Protein AF-A0A9E5K9Q5-F1 (afdb_monomer)

Nearest PDB structures (foldseek):
  5mjz-assembly2_B  TM=2.118E-01  e=4.753E+00  Homo sapiens
  4d0p-assembly1_A  TM=1.714E-01  e=9.491E+00  Homo sapiens

Secondary structure (DSSP, 8-state):
-------SSSSSSTTSS-PPPP-PBPPPP-TT--TTPPPPTTS----S--PPPSS-TTS----EETTEE---TTS-HHHHHHHHHHHHHHHHHHHTTT--EEEETTTEEEE----S-BGGGTGGGS-GGGSSTTSSS-THHHHHT--TTSSPP-----B-TTT--BSS-TTBTTHHHHHHHHHHHHHHHHHHHHHHH-------SHHHHHHHHHHHHHHHHHHHH-HHHHTSTHHHHHHHHHHHHHHHHHHHHHHGGGSSS-HHHHHHHHHHHHH--SHHHHHHHHHHHHHH-HHHIIIII-----

Sequence (306 aa):
MKLLFGFFMAAAFSACAGNKGPVFFPLSPTTQAKWNEPIPANKETPTLREVYDHRAPWEDGVVYIGGKKVSKMTTPAGTIAHELIHGINSYLRSQRKNKPSFYVPARGALFLENTNAKRVQIAQFIPIELRGMEGNGGGRFHDYIQTQSGKEPDAGTYFDPSNGKQLWGETDIFYIWDEWNAYIYGGRTDLEAEQLHGKEGWDSMTGPVEFLIYSTGGLMALKKCDHGFYHSPAYQDVKAAFAYLAEETMDLLAEGQSSSLKPERANAYLERFRLSQSNQAKALRSFIREEFGEDWASGVVGIGSN

Mean predicted aligned error: 9.8 Å

Solvent-accessible surface area (backbone atoms only — not comparable to full-atom values): 17770 Å² total; per-residue (Å²): 146,85,89,89,83,87,84,84,79,82,80,72,72,71,71,82,70,81,60,71,70,55,72,59,45,75,61,77,74,53,90,74,77,69,94,79,70,78,78,68,95,81,68,84,50,67,63,97,80,76,72,82,73,92,75,72,94,78,72,82,81,66,51,52,56,72,66,37,79,75,56,68,94,87,57,61,66,16,57,56,42,21,55,48,43,51,52,51,16,41,53,48,12,66,77,52,83,66,26,53,36,43,70,39,88,102,55,24,35,38,75,48,77,80,69,82,27,40,30,65,54,21,57,84,49,53,37,61,66,68,25,23,91,83,32,74,66,44,60,63,38,30,50,68,38,35,24,90,87,71,42,69,38,84,54,66,64,54,46,42,74,85,75,68,44,60,66,57,66,90,51,46,39,64,54,50,49,50,52,26,52,15,30,39,50,8,24,50,42,41,52,54,45,31,76,76,76,45,81,79,65,48,77,42,37,34,55,21,53,54,29,48,57,50,44,50,17,34,54,51,26,29,58,73,66,20,54,71,54,51,75,34,78,61,36,54,53,52,50,22,46,49,51,51,54,48,46,53,36,45,49,51,46,62,74,32,62,86,49,52,33,43,30,68,58,25,49,54,47,52,47,48,56,61,66,43,82,48,69,46,38,46,49,51,55,50,49,45,29,72,75,63,33,60,68,48,28,29,71,64,74,57,44,71,97,122

Structure (mmCIF, N/CA/C/O backbone):
data_AF-A0A9E5K9Q5-F1
#
_entry.id   AF-A0A9E5K9Q5-F1
#
loop_
_atom_site.group_PDB
_atom_site.id
_atom_site.type_symbol
_atom_site.label_atom_id
_atom_site.label_alt_id
_atom_site.label_comp_id
_atom_site.label_asym_id
_atom_site.label_entity_id
_atom_site.label_seq_id
_atom_site.pdbx_PDB_ins_code
_atom_site.Cartn_x
_atom_site.Cartn_y
_atom_site.Cartn_z
_atom_site.occupancy
_atom_site.B_iso_or_equiv
_atom_site.auth_seq_id
_atom_site.auth_comp_id
_atom_site.auth_asym_id
_atom_site.auth_atom_id
_atom_site.pdbx_PDB_model_num
ATOM 1 N N . MET A 1 1 ? 19.137 -24.105 -23.942 1.00 35.44 1 MET A N 1
ATOM 2 C CA . MET A 1 1 ? 18.478 -25.031 -22.994 1.00 35.44 1 MET A CA 1
ATOM 3 C C . MET A 1 1 ? 18.800 -24.602 -21.557 1.00 35.44 1 MET A C 1
ATOM 5 O O . MET A 1 1 ? 19.590 -25.234 -20.874 1.00 35.44 1 MET A O 1
ATOM 9 N N . LYS A 1 2 ? 18.276 -23.446 -21.140 1.00 40.12 2 LYS A N 1
ATOM 10 C CA . LYS A 1 2 ? 18.408 -22.862 -19.795 1.00 40.12 2 LYS A CA 1
ATOM 11 C C . LYS A 1 2 ? 17.192 -21.958 -19.617 1.00 40.12 2 LYS A C 1
ATOM 13 O O . LYS A 1 2 ? 17.193 -20.908 -20.239 1.00 40.12 2 LYS A O 1
ATOM 18 N N . LEU A 1 3 ? 16.168 -22.422 -18.901 1.00 40.91 3 LEU A N 1
ATOM 19 C CA . LEU A 1 3 ? 15.058 -21.652 -18.305 1.00 40.91 3 LEU A CA 1
ATOM 20 C C . LEU A 1 3 ? 13.961 -22.654 -17.928 1.00 40.91 3 LEU A C 1
ATOM 22 O O . LEU A 1 3 ? 13.092 -22.953 -18.733 1.00 40.91 3 LEU A O 1
ATOM 26 N N . LEU A 1 4 ? 14.087 -23.256 -16.745 1.00 36.66 4 LEU A N 1
ATOM 27 C CA . LEU A 1 4 ? 13.045 -24.057 -16.084 1.00 36.66 4 LEU A CA 1
ATOM 28 C C . LEU A 1 4 ? 13.472 -24.313 -14.628 1.00 36.66 4 LEU A C 1
ATOM 30 O O . LEU A 1 4 ? 13.527 -25.440 -14.163 1.00 36.66 4 LEU A O 1
ATOM 34 N N . PHE A 1 5 ? 13.877 -23.261 -13.917 1.00 38.12 5 PHE A N 1
ATOM 35 C CA . PHE A 1 5 ? 14.128 -23.323 -12.476 1.00 38.12 5 PHE A CA 1
ATOM 36 C C . PHE A 1 5 ? 13.810 -21.954 -11.883 1.00 38.12 5 PHE A C 1
ATOM 38 O O . PHE A 1 5 ? 14.616 -21.036 -11.978 1.00 38.12 5 PHE A O 1
ATOM 45 N N . GLY A 1 6 ? 12.608 -21.814 -11.329 1.00 34.66 6 GLY A N 1
ATOM 46 C CA . GLY A 1 6 ? 12.199 -20.594 -10.639 1.00 34.66 6 GLY A CA 1
ATOM 47 C C . GLY A 1 6 ? 10.690 -20.401 -10.601 1.00 34.66 6 GLY A C 1
ATOM 48 O O . GLY A 1 6 ? 10.217 -19.400 -11.107 1.00 34.66 6 GLY A O 1
ATOM 49 N N . PHE A 1 7 ? 9.927 -21.360 -10.065 1.00 38.25 7 PHE A N 1
ATOM 50 C CA . PHE A 1 7 ? 8.496 -21.130 -9.791 1.00 38.25 7 PHE A CA 1
ATOM 51 C C . PHE A 1 7 ? 7.945 -21.870 -8.558 1.00 38.25 7 PHE A C 1
ATOM 53 O O . PHE A 1 7 ? 6.738 -21.979 -8.393 1.00 38.25 7 PHE A O 1
ATOM 60 N N . PHE A 1 8 ? 8.803 -22.378 -7.664 1.00 37.69 8 PHE A N 1
ATOM 61 C CA . PHE A 1 8 ? 8.356 -23.240 -6.556 1.00 37.69 8 PHE A CA 1
ATOM 62 C C . PHE A 1 8 ? 8.410 -22.627 -5.147 1.00 37.69 8 PHE A C 1
ATOM 64 O O . PHE A 1 8 ? 8.160 -23.353 -4.191 1.00 37.69 8 PHE A O 1
ATOM 71 N N . MET A 1 9 ? 8.682 -21.325 -4.974 1.00 40.56 9 MET A N 1
ATOM 72 C CA . MET A 1 9 ? 8.869 -20.754 -3.623 1.00 40.56 9 MET A CA 1
ATOM 73 C C . MET A 1 9 ? 7.738 -19.886 -3.046 1.00 40.56 9 MET A C 1
ATOM 75 O O . MET A 1 9 ? 7.831 -19.532 -1.877 1.00 40.56 9 MET A O 1
ATOM 79 N N . ALA A 1 10 ? 6.647 -19.604 -3.765 1.00 45.16 10 ALA A N 1
ATOM 80 C CA . ALA A 1 10 ? 5.592 -18.718 -3.239 1.00 45.16 10 ALA A CA 1
ATOM 81 C C . ALA A 1 10 ? 4.434 -19.435 -2.506 1.00 45.16 10 ALA A C 1
ATOM 83 O O . ALA A 1 10 ? 3.669 -18.807 -1.785 1.00 45.16 10 ALA A O 1
ATOM 84 N N . ALA A 1 11 ? 4.283 -20.759 -2.633 1.00 46.53 11 ALA A N 1
ATOM 85 C CA . ALA A 1 11 ? 3.086 -21.449 -2.124 1.00 46.53 11 ALA A CA 1
ATOM 86 C C . ALA A 1 11 ? 3.177 -21.953 -0.666 1.00 46.53 11 ALA A C 1
ATOM 88 O O . ALA A 1 11 ? 2.203 -22.503 -0.156 1.00 46.53 11 ALA A O 1
ATOM 89 N N . ALA A 1 12 ? 4.321 -21.810 0.015 1.00 45.56 12 ALA A N 1
ATOM 90 C CA . ALA A 1 12 ? 4.570 -22.527 1.274 1.00 45.56 12 ALA A CA 1
ATOM 91 C C . ALA A 1 12 ? 4.296 -21.732 2.567 1.00 45.56 12 ALA A C 1
ATOM 93 O O . ALA A 1 12 ? 4.163 -22.352 3.619 1.00 45.56 12 ALA A O 1
ATOM 94 N N . PHE A 1 13 ? 4.172 -20.401 2.529 1.00 51.16 13 PHE A N 1
ATOM 95 C CA . PHE A 1 13 ? 4.039 -19.604 3.763 1.00 51.16 13 PHE A CA 1
ATOM 96 C C . PHE A 1 13 ? 2.596 -19.332 4.208 1.00 51.16 13 PHE A C 1
ATOM 98 O O . PHE A 1 13 ? 2.363 -19.021 5.374 1.00 51.16 13 PHE A O 1
ATOM 105 N N . SER A 1 14 ? 1.604 -19.533 3.336 1.00 47.78 14 SER A N 1
ATOM 106 C CA . SER A 1 14 ? 0.198 -19.241 3.665 1.00 47.78 14 SER A CA 1
ATOM 107 C C . SER A 1 14 ? -0.432 -20.252 4.650 1.00 47.78 14 SER A C 1
ATOM 109 O O . SER A 1 14 ? -1.462 -19.981 5.261 1.00 47.78 14 SER A O 1
ATOM 111 N N . ALA A 1 15 ? 0.191 -21.418 4.864 1.00 47.16 15 ALA A N 1
ATOM 112 C CA . ALA A 1 15 ? -0.383 -22.491 5.685 1.00 47.16 15 ALA A CA 1
ATOM 113 C C . ALA A 1 15 ? -0.159 -22.343 7.205 1.00 47.16 15 ALA A C 1
ATOM 115 O O . ALA A 1 15 ? -0.842 -23.013 7.979 1.00 47.16 15 ALA A O 1
ATOM 116 N N . CYS A 1 16 ? 0.764 -21.488 7.662 1.00 44.19 16 CYS A N 1
ATOM 117 C CA . CYS A 1 16 ? 1.212 -21.518 9.062 1.00 44.19 16 CYS A CA 1
ATOM 118 C C . CYS A 1 16 ? 0.337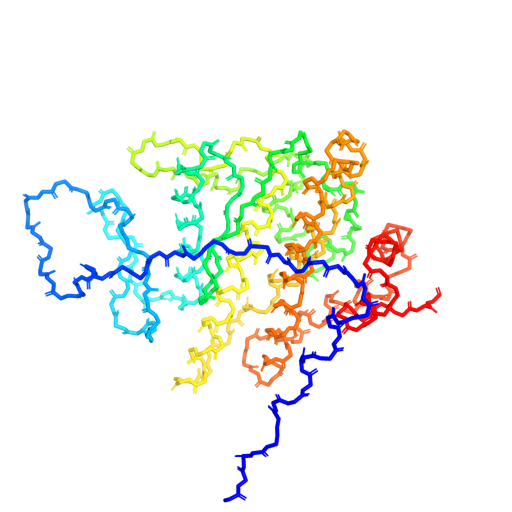 -20.733 10.056 1.00 44.19 16 CYS A C 1
ATOM 120 O O . CYS A 1 16 ? 0.496 -20.919 11.258 1.00 44.19 16 CYS A O 1
ATOM 122 N N . ALA A 1 17 ? -0.614 -19.906 9.607 1.00 53.34 17 ALA A N 1
ATOM 123 C CA . ALA A 1 17 ? -1.387 -19.050 10.520 1.00 53.34 17 ALA A CA 1
ATOM 124 C C . ALA A 1 17 ? -2.859 -19.455 10.711 1.00 53.34 17 ALA A C 1
ATOM 126 O O . ALA A 1 17 ? -3.557 -18.831 11.505 1.00 53.34 17 ALA A O 1
ATOM 127 N N . GLY A 1 18 ? -3.384 -20.440 9.969 1.00 59.78 18 GLY A N 1
ATOM 128 C CA . GLY A 1 18 ? -4.827 -20.742 9.979 1.00 59.78 18 GLY A CA 1
ATOM 129 C C . GLY A 1 18 ? -5.721 -19.565 9.543 1.00 59.78 18 GLY A C 1
ATOM 130 O O . GLY A 1 18 ? -6.947 -19.653 9.627 1.00 59.78 18 GLY A O 1
ATOM 131 N N . ASN A 1 19 ? -5.121 -18.471 9.067 1.00 68.25 19 ASN A N 1
ATOM 132 C CA . ASN A 1 19 ? -5.827 -17.296 8.598 1.00 68.25 19 ASN A CA 1
ATOM 133 C C . ASN A 1 19 ? -6.433 -17.608 7.235 1.00 68.25 19 ASN A C 1
ATOM 135 O O . ASN A 1 19 ? -5.745 -18.016 6.301 1.00 68.25 19 ASN A O 1
ATOM 139 N N . LYS A 1 20 ? -7.748 -17.421 7.124 1.00 82.50 20 LYS A N 1
ATOM 140 C CA . LYS A 1 20 ? -8.422 -17.472 5.831 1.00 82.50 20 LYS A CA 1
ATOM 141 C C . LYS A 1 20 ? -7.876 -16.325 4.979 1.00 82.50 20 LYS A C 1
ATOM 143 O O . LYS A 1 20 ? -7.894 -15.180 5.423 1.00 82.50 20 LYS A O 1
ATOM 148 N N . GLY A 1 21 ? -7.388 -16.640 3.780 1.00 89.12 21 GLY A N 1
ATOM 149 C CA . GLY A 1 21 ? -7.044 -15.620 2.788 1.00 89.12 21 GLY A CA 1
ATOM 150 C C . GLY A 1 21 ? -8.259 -14.755 2.424 1.00 89.12 21 GLY A C 1
ATOM 151 O O . GLY A 1 21 ? -9.395 -15.121 2.754 1.00 89.12 21 GLY A O 1
ATOM 152 N N . PRO A 1 22 ? -8.047 -13.612 1.748 1.00 92.44 22 PRO A N 1
ATOM 153 C CA . PRO A 1 22 ? -9.140 -12.717 1.400 1.00 92.44 22 PRO A CA 1
ATOM 154 C C . PRO A 1 22 ? -10.144 -13.410 0.477 1.00 92.44 22 PRO A C 1
ATOM 156 O O . PRO A 1 22 ? -9.787 -14.213 -0.390 1.00 92.44 22 PRO A O 1
ATOM 159 N N . VAL A 1 23 ? -11.422 -13.081 0.657 1.00 93.81 23 VAL A N 1
ATOM 160 C CA . VAL A 1 23 ? -12.493 -13.581 -0.205 1.00 93.81 23 VAL A CA 1
ATOM 161 C C . VAL A 1 23 ? -12.623 -12.665 -1.413 1.00 93.81 23 VAL A C 1
ATOM 163 O O . VAL A 1 23 ? -13.020 -11.506 -1.291 1.00 93.81 23 VAL A O 1
ATOM 166 N N . PHE A 1 24 ? -12.326 -13.210 -2.589 1.00 92.19 24 PHE A N 1
ATOM 167 C CA . PHE A 1 24 ? -12.547 -12.526 -3.855 1.00 92.19 24 PHE A CA 1
ATOM 168 C C . PHE A 1 24 ? -13.899 -12.900 -4.446 1.00 92.19 24 PHE A C 1
ATOM 170 O O . PHE A 1 24 ? -14.279 -14.070 -4.520 1.00 92.19 24 PHE A O 1
ATOM 177 N N . PHE A 1 25 ? -14.615 -11.884 -4.905 1.00 89.88 25 PHE A N 1
ATOM 178 C CA . PHE A 1 25 ? -15.857 -12.036 -5.635 1.00 89.88 25 PHE A CA 1
ATOM 179 C C . PHE A 1 25 ? -15.526 -12.041 -7.124 1.00 89.88 25 PHE A C 1
ATOM 181 O O . PHE A 1 25 ? -15.015 -11.032 -7.623 1.00 89.88 25 PHE A O 1
ATOM 188 N N . PRO A 1 26 ? -15.802 -13.141 -7.845 1.00 85.44 26 PRO A N 1
ATOM 189 C CA . PRO A 1 26 ? -15.503 -13.204 -9.263 1.00 85.44 26 PRO A CA 1
ATOM 190 C C . PRO A 1 26 ? -16.275 -12.101 -9.982 1.00 85.44 26 PRO A C 1
ATOM 192 O O . PRO A 1 26 ? -17.489 -11.953 -9.815 1.00 85.44 26 PRO A O 1
ATOM 195 N N . LEU A 1 27 ? -15.559 -11.316 -10.779 1.00 76.44 27 LEU A N 1
ATOM 196 C CA . LEU A 1 27 ? -16.184 -10.405 -11.722 1.00 76.44 27 LEU A CA 1
ATOM 197 C C . LEU A 1 27 ? -16.516 -11.212 -12.970 1.00 76.44 27 LEU A C 1
ATOM 199 O O . LEU A 1 27 ? -15.710 -12.025 -13.419 1.00 76.44 27 LEU A O 1
ATOM 203 N N . SER A 1 28 ? -17.730 -11.045 -13.495 1.00 65.88 28 SER A N 1
ATOM 204 C CA . SER A 1 28 ? -18.092 -11.711 -14.745 1.00 65.88 28 SER A CA 1
ATOM 205 C C . SER A 1 28 ? -17.113 -11.257 -15.829 1.00 65.88 28 SER A C 1
ATOM 207 O O . SER A 1 28 ? -16.935 -10.042 -15.965 1.00 65.88 28 SER A O 1
ATOM 209 N N . PRO A 1 29 ? -16.501 -12.183 -16.594 1.00 53.28 29 PRO A N 1
ATOM 210 C CA . PRO A 1 29 ? -15.789 -11.811 -17.805 1.00 53.28 29 PRO A CA 1
ATOM 211 C C . PRO A 1 29 ? -16.739 -10.947 -18.623 1.00 53.28 29 PRO A C 1
ATOM 213 O O . PRO A 1 29 ? -17.906 -11.308 -18.810 1.00 53.28 29 PRO A O 1
ATOM 216 N N . THR A 1 30 ? -16.295 -9.772 -19.042 1.00 46.19 30 THR A N 1
ATOM 217 C CA . THR A 1 30 ? -17.101 -8.876 -19.866 1.00 46.19 30 THR A CA 1
ATOM 218 C C . THR A 1 30 ? -17.223 -9.496 -21.260 1.00 46.19 30 THR A C 1
ATOM 220 O O . THR A 1 30 ? -16.555 -9.110 -22.207 1.00 46.19 30 THR A O 1
ATOM 223 N N . THR A 1 31 ? -18.114 -10.478 -21.427 1.00 32.25 31 THR A N 1
ATOM 224 C CA . THR A 1 31 ? -18.346 -11.198 -22.696 1.00 32.25 31 THR A CA 1
ATOM 225 C C . THR A 1 31 ? -18.903 -10.310 -23.820 1.00 32.25 31 THR A C 1
ATOM 227 O O . THR A 1 31 ? -19.250 -10.814 -24.884 1.00 32.25 31 THR A O 1
ATOM 230 N N . GLN A 1 32 ? -19.045 -9.002 -23.589 1.00 33.16 32 GLN A N 1
ATOM 231 C CA . GLN A 1 32 ? -19.555 -8.019 -24.545 1.00 33.16 32 GLN A CA 1
ATOM 232 C C . GLN A 1 32 ? -18.567 -6.887 -24.859 1.00 33.16 32 GLN A C 1
ATOM 234 O O . GLN A 1 32 ? -18.941 -5.986 -25.606 1.00 33.16 32 GLN A O 1
ATOM 239 N N . ALA A 1 33 ? -17.328 -6.946 -24.359 1.00 37.09 33 ALA A N 1
ATOM 240 C CA . ALA A 1 33 ? -16.314 -5.952 -24.688 1.00 37.09 33 ALA A CA 1
ATOM 241 C C . ALA A 1 33 ? -15.931 -6.040 -26.172 1.00 37.09 33 ALA A C 1
ATOM 243 O O . ALA A 1 33 ? -15.238 -6.963 -26.609 1.00 37.09 33 ALA A O 1
ATOM 244 N N . LYS A 1 34 ? -16.434 -5.102 -26.979 1.00 30.55 34 LYS A N 1
ATOM 245 C CA . LYS A 1 34 ? -16.136 -5.014 -28.412 1.00 30.55 34 LYS A CA 1
ATOM 246 C C . LYS A 1 34 ? -15.039 -3.982 -28.639 1.00 30.55 34 LYS A C 1
ATOM 248 O O . LYS A 1 34 ? -15.304 -2.795 -28.777 1.00 30.55 34 LYS A O 1
ATOM 253 N N . TRP A 1 35 ? -13.815 -4.475 -28.759 1.00 32.19 35 TRP A N 1
ATOM 254 C CA . TRP A 1 35 ? -12.594 -3.675 -28.877 1.00 32.19 35 TRP A CA 1
ATOM 255 C C . TRP A 1 35 ? -12.425 -2.872 -30.182 1.00 32.19 35 TRP A C 1
ATOM 257 O O . TRP A 1 35 ? -11.498 -2.082 -30.277 1.00 32.19 35 TRP A O 1
ATOM 267 N N . ASN A 1 36 ? -13.307 -3.027 -31.180 1.00 30.58 36 ASN A N 1
ATOM 268 C CA . ASN A 1 36 ? -13.112 -2.468 -32.530 1.00 30.58 36 ASN A CA 1
ATOM 269 C C . ASN A 1 36 ? -14.357 -1.807 -33.149 1.00 30.58 36 ASN A C 1
ATOM 271 O O . ASN A 1 36 ? -14.419 -1.639 -34.369 1.00 30.58 36 ASN A O 1
ATOM 275 N N . GLU A 1 37 ? -15.375 -1.441 -32.365 1.00 31.62 37 GLU A N 1
ATOM 276 C CA . GLU A 1 37 ? -16.477 -0.651 -32.928 1.00 31.62 37 GLU A CA 1
ATOM 277 C C . GLU A 1 37 ? -16.082 0.836 -33.008 1.00 31.62 37 GLU A C 1
ATOM 279 O O . GLU A 1 37 ? -15.657 1.413 -32.004 1.00 31.62 37 GLU A O 1
ATOM 284 N N . PRO A 1 38 ? -16.217 1.488 -34.182 1.00 33.91 38 PRO A N 1
ATOM 285 C CA . PRO A 1 38 ? -16.042 2.928 -34.285 1.00 33.91 38 PRO A CA 1
ATOM 286 C C . PRO A 1 38 ? -16.990 3.619 -33.305 1.00 33.91 38 PRO A C 1
ATOM 288 O O . PRO A 1 38 ? -18.195 3.358 -33.321 1.00 33.91 38 PRO A O 1
ATOM 291 N N . ILE A 1 39 ? -16.453 4.510 -32.471 1.00 40.72 39 ILE A N 1
ATOM 292 C CA . ILE A 1 39 ? -17.247 5.285 -31.514 1.00 40.72 39 ILE A CA 1
ATOM 293 C C . ILE A 1 39 ? -18.338 6.037 -32.301 1.00 40.72 39 ILE A C 1
ATOM 295 O O . ILE A 1 39 ? -17.996 6.845 -33.172 1.00 40.72 39 ILE A O 1
ATOM 299 N N . PRO A 1 40 ? -19.638 5.789 -32.042 1.00 37.41 40 PRO A N 1
ATOM 300 C CA . PRO A 1 40 ? -20.711 6.460 -32.762 1.00 37.41 40 PRO A CA 1
ATOM 301 C C . PRO A 1 40 ? -20.585 7.975 -32.593 1.00 37.41 40 PRO A C 1
ATOM 303 O O . PRO A 1 40 ? -20.515 8.473 -31.471 1.00 37.41 40 PRO A O 1
ATOM 306 N N . ALA A 1 41 ? -20.584 8.721 -33.700 1.00 39.50 41 ALA A N 1
ATOM 307 C CA . ALA A 1 41 ? -20.360 10.173 -33.714 1.00 39.50 41 ALA A CA 1
ATOM 308 C C . ALA A 1 41 ? -21.423 10.990 -32.945 1.00 39.50 41 ALA A C 1
ATOM 310 O O . ALA A 1 41 ? -21.310 12.205 -32.804 1.00 39.50 41 ALA A O 1
ATOM 311 N N . ASN A 1 42 ? -22.487 10.337 -32.489 1.00 44.03 42 ASN A N 1
ATOM 312 C CA . ASN A 1 42 ? -23.703 10.951 -31.995 1.00 44.03 42 ASN A CA 1
ATOM 313 C C . ASN A 1 42 ? -24.366 10.087 -30.913 1.00 44.03 42 ASN A C 1
ATOM 315 O O . ASN A 1 42 ? -25.470 9.587 -31.118 1.00 44.03 42 ASN A O 1
ATOM 319 N N . LYS A 1 43 ? -23.720 9.913 -29.755 1.00 35.25 43 LYS A N 1
ATOM 320 C CA . LYS A 1 43 ? -24.417 9.621 -28.493 1.00 35.25 43 LYS A CA 1
ATOM 321 C C . LYS A 1 43 ? -23.526 9.862 -27.279 1.00 35.25 43 LYS A C 1
ATOM 323 O O . LYS A 1 43 ? -22.308 9.746 -27.338 1.00 35.25 43 LYS A O 1
ATOM 328 N N . GLU A 1 44 ? -24.202 10.253 -26.212 1.00 38.72 44 GLU A N 1
ATOM 329 C CA . GLU A 1 44 ? -23.697 10.614 -24.896 1.00 38.72 44 GLU A CA 1
ATOM 330 C C . GLU A 1 44 ? -22.672 9.609 -24.345 1.00 38.72 44 GLU A C 1
ATOM 332 O O . GLU A 1 44 ? -22.867 8.399 -24.402 1.00 38.72 44 GLU A O 1
ATOM 337 N N . THR A 1 45 ? -21.587 10.183 -23.822 1.00 30.69 45 THR A N 1
ATOM 338 C CA . THR A 1 45 ? -20.63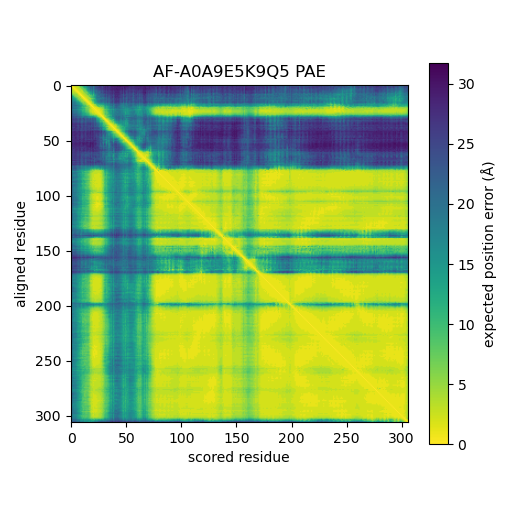2 9.691 -22.819 1.00 30.69 45 THR A CA 1
ATOM 339 C C . THR A 1 45 ? -20.475 8.168 -22.662 1.00 30.69 45 THR A C 1
ATOM 341 O O . THR A 1 45 ? -21.358 7.521 -22.093 1.00 30.69 45 THR A O 1
ATOM 344 N N . PRO A 1 46 ? -19.298 7.584 -22.971 1.00 31.72 46 PRO A N 1
ATOM 345 C CA . PRO A 1 46 ? -18.945 6.288 -22.413 1.00 31.72 46 PRO A CA 1
ATOM 346 C C . PRO A 1 46 ? -18.745 6.472 -20.903 1.00 31.72 46 PRO A C 1
ATOM 348 O O . PRO A 1 46 ? -17.778 7.077 -20.446 1.00 31.72 46 PRO A O 1
ATOM 351 N N . THR A 1 47 ? -19.711 5.999 -20.123 1.00 32.16 47 THR A N 1
ATOM 352 C CA . THR A 1 47 ? -19.513 5.631 -18.718 1.00 32.16 47 THR A CA 1
ATOM 353 C C . THR A 1 47 ? -18.462 4.522 -18.689 1.00 32.16 47 THR A C 1
ATOM 355 O O . THR A 1 47 ? -18.484 3.683 -19.585 1.00 32.16 47 THR A O 1
ATOM 358 N N . LEU A 1 48 ? -17.560 4.516 -17.704 1.00 33.47 48 LEU A N 1
ATOM 359 C CA . LEU A 1 48 ? -16.547 3.476 -17.484 1.00 33.47 48 LEU A CA 1
ATOM 360 C C . LEU A 1 48 ? -17.212 2.082 -17.530 1.00 33.47 48 LEU A C 1
ATOM 362 O O . LEU A 1 48 ? -17.828 1.662 -16.553 1.00 33.47 48 LEU A O 1
ATOM 366 N N . ARG A 1 49 ? -17.226 1.431 -18.701 1.00 29.02 49 ARG A N 1
ATOM 367 C CA . ARG A 1 49 ? -18.156 0.319 -18.972 1.00 29.02 49 ARG A CA 1
ATOM 368 C C . ARG A 1 49 ? -17.522 -1.057 -18.933 1.00 29.02 49 ARG A C 1
ATOM 370 O O . ARG A 1 49 ? -18.272 -2.025 -18.895 1.00 29.02 49 ARG A O 1
ATOM 377 N N . GLU A 1 50 ? -16.199 -1.186 -18.935 1.00 34.31 50 GLU A N 1
ATOM 378 C CA . GLU A 1 50 ? -15.581 -2.493 -19.164 1.00 34.31 50 GLU A CA 1
ATOM 379 C C . GLU A 1 50 ? -14.351 -2.700 -18.275 1.00 34.31 50 GLU A C 1
ATOM 381 O O . GLU A 1 50 ? -13.390 -1.936 -18.306 1.00 34.31 50 GLU A O 1
ATOM 386 N N . VAL A 1 51 ? -14.420 -3.745 -17.446 1.00 34.97 51 VAL A N 1
ATOM 387 C CA . VAL A 1 51 ? -13.260 -4.381 -16.815 1.00 34.97 51 VAL A CA 1
ATOM 388 C C . VAL A 1 51 ? -12.730 -5.380 -17.835 1.00 34.97 51 VAL A C 1
ATOM 390 O O . VAL A 1 51 ? -13.483 -6.248 -18.284 1.00 34.97 51 VAL A O 1
ATOM 393 N N . TYR A 1 52 ? -11.478 -5.211 -18.246 1.00 35.59 52 TYR A N 1
ATOM 394 C CA . TYR A 1 52 ? -10.872 -5.960 -19.343 1.00 35.59 52 TYR A CA 1
ATOM 395 C C . TYR A 1 52 ? -10.407 -7.352 -18.901 1.00 35.59 52 TYR A C 1
ATOM 397 O O . TYR A 1 52 ? -9.752 -7.498 -17.869 1.00 35.59 52 TYR A O 1
ATOM 405 N N . ASP A 1 53 ? -10.745 -8.361 -19.707 1.00 30.39 53 ASP A N 1
ATOM 406 C CA . ASP A 1 53 ? -10.157 -9.697 -19.634 1.00 30.39 53 ASP A CA 1
ATOM 407 C C . ASP A 1 53 ? -8.758 -9.666 -20.271 1.00 30.39 53 ASP A C 1
ATOM 409 O O . ASP A 1 53 ? -8.521 -8.965 -21.258 1.00 30.39 53 ASP A O 1
ATOM 413 N N . HIS A 1 54 ? -7.816 -10.377 -19.663 1.00 36.16 54 HIS A N 1
ATOM 414 C CA . HIS A 1 54 ? -6.382 -10.266 -19.915 1.00 36.16 54 HIS A CA 1
ATOM 415 C C . HIS A 1 54 ? -5.998 -10.422 -21.396 1.00 36.16 54 HIS A C 1
ATOM 417 O O . HIS A 1 54 ? -6.193 -11.496 -21.971 1.00 36.16 54 HIS A O 1
ATOM 423 N N . ARG A 1 55 ? -5.347 -9.388 -21.960 1.00 32.38 55 ARG A N 1
ATOM 424 C CA . ARG A 1 55 ? -4.238 -9.460 -22.938 1.00 32.38 55 ARG A CA 1
ATOM 425 C C . ARG A 1 55 ? -3.695 -8.056 -23.266 1.00 32.38 55 ARG A C 1
ATOM 427 O O . ARG A 1 55 ? -4.460 -7.200 -23.677 1.00 32.38 55 ARG A O 1
ATOM 434 N N . ALA A 1 56 ? -2.379 -7.892 -23.098 1.00 33.81 56 ALA A N 1
ATOM 435 C CA . ALA A 1 56 ? -1.474 -6.866 -23.641 1.00 33.81 56 ALA A CA 1
ATOM 436 C C . ALA A 1 56 ? -1.942 -5.380 -23.627 1.00 33.81 56 ALA A C 1
ATOM 438 O O . ALA A 1 56 ? -2.764 -4.988 -24.451 1.00 33.81 56 ALA A O 1
ATOM 439 N N . PRO A 1 57 ? -1.325 -4.493 -22.817 1.00 38.88 57 PRO A N 1
ATOM 440 C CA . PRO A 1 57 ? -1.701 -3.072 -22.692 1.00 38.88 57 PRO A CA 1
ATOM 441 C C . PRO A 1 57 ? -1.337 -2.169 -23.895 1.00 38.88 57 PRO A C 1
ATOM 443 O O . PRO A 1 57 ? -1.319 -0.948 -23.761 1.00 38.88 57 PRO A O 1
ATOM 446 N N . TRP A 1 58 ? -1.049 -2.732 -25.072 1.00 37.06 58 TRP A N 1
ATOM 447 C CA . TRP A 1 58 ? -0.475 -1.995 -26.211 1.00 37.06 58 TRP A CA 1
ATOM 448 C C . TRP A 1 58 ? -1.424 -1.784 -27.389 1.00 37.06 58 TRP A C 1
ATOM 450 O O . TRP A 1 58 ? -1.071 -1.076 -28.329 1.00 37.06 58 TRP A O 1
ATOM 460 N N . GLU A 1 59 ? -2.633 -2.336 -27.339 1.00 30.67 59 GLU A N 1
ATOM 461 C CA . GLU A 1 59 ? -3.677 -1.999 -28.305 1.00 30.67 59 GLU A CA 1
ATOM 462 C C . GLU A 1 59 ? -4.627 -0.991 -27.644 1.00 30.67 59 GLU A C 1
ATOM 464 O O . GLU A 1 59 ? -5.421 -1.332 -26.783 1.00 30.67 59 GLU A O 1
ATOM 469 N N . ASP A 1 60 ? -4.456 0.292 -27.974 1.00 35.47 60 ASP A N 1
ATOM 470 C CA . ASP A 1 60 ? -5.438 1.382 -27.856 1.00 35.47 60 ASP A CA 1
ATOM 471 C C . ASP A 1 60 ? -6.327 1.462 -26.595 1.00 35.47 60 ASP A C 1
ATOM 473 O O . ASP A 1 60 ? -7.533 1.708 -26.666 1.00 35.47 60 ASP A O 1
ATOM 477 N N . GLY A 1 61 ? -5.720 1.409 -25.407 1.00 40.22 61 GLY A N 1
ATOM 478 C CA . GLY A 1 61 ? -6.375 1.844 -24.171 1.00 40.22 61 GLY A CA 1
ATOM 479 C C . GLY A 1 61 ? -6.610 3.361 -24.156 1.00 40.22 61 GLY A C 1
ATOM 480 O O . GLY A 1 61 ? -5.801 4.121 -23.625 1.00 40.22 61 GLY A O 1
ATOM 481 N N . VAL A 1 62 ? -7.707 3.841 -24.745 1.00 40.97 62 VAL A N 1
ATOM 482 C CA . VAL A 1 62 ? -8.081 5.262 -24.685 1.00 40.97 62 VAL A CA 1
ATOM 483 C C . VAL A 1 62 ? -9.031 5.500 -23.516 1.00 40.97 62 VAL A C 1
ATOM 485 O O . VAL A 1 62 ? -10.195 5.108 -23.548 1.00 40.97 62 VAL A O 1
ATOM 488 N N . VAL A 1 63 ? -8.555 6.207 -22.490 1.00 41.50 63 VAL A N 1
ATOM 489 C CA . VAL A 1 63 ? -9.421 6.679 -21.404 1.00 41.50 63 VAL A CA 1
ATOM 490 C C . VAL A 1 63 ? -10.216 7.890 -21.896 1.00 41.50 63 VAL A C 1
ATOM 492 O O . VAL A 1 63 ? -9.653 8.905 -22.330 1.00 41.50 63 VAL A O 1
ATOM 495 N N . TYR A 1 64 ? -11.540 7.777 -21.825 1.00 39.66 64 TYR A N 1
ATOM 496 C CA . TYR A 1 64 ? -12.472 8.868 -22.078 1.00 39.66 64 TYR A CA 1
ATOM 497 C C . TYR A 1 64 ? -13.148 9.270 -20.775 1.00 39.66 64 TYR A C 1
ATOM 499 O O . TYR A 1 64 ? -13.744 8.447 -20.087 1.00 39.66 64 TYR A O 1
ATOM 507 N N . ILE A 1 65 ? -13.093 10.562 -20.470 1.00 37.19 65 ILE A N 1
ATOM 508 C CA . ILE A 1 65 ? -13.756 11.160 -19.319 1.00 37.19 65 ILE A CA 1
ATOM 509 C C . ILE A 1 65 ? -14.741 12.209 -19.845 1.00 37.19 65 ILE A C 1
ATOM 511 O O . ILE A 1 65 ? -14.342 13.169 -20.504 1.00 37.19 65 ILE A O 1
ATOM 515 N N . GLY A 1 66 ? -16.045 12.015 -19.615 1.00 33.31 66 GLY A N 1
ATOM 516 C CA . GLY A 1 66 ? -17.069 12.968 -20.069 1.00 33.31 66 GLY A CA 1
ATOM 517 C C . GLY A 1 66 ? -17.123 13.143 -21.597 1.00 33.31 66 GLY A C 1
ATOM 518 O O . GLY A 1 66 ? -17.368 14.243 -22.083 1.00 33.31 66 GLY A O 1
ATOM 519 N N . GLY A 1 67 ? -16.803 12.095 -22.367 1.00 34.31 67 GLY A N 1
ATOM 520 C CA . GLY A 1 67 ? -16.728 12.161 -23.834 1.00 34.31 67 GLY A CA 1
ATOM 521 C C . GLY A 1 67 ? -15.486 12.883 -24.378 1.00 34.31 67 GLY A C 1
ATOM 522 O O . GLY A 1 67 ? -15.332 13.002 -25.592 1.00 34.31 67 GLY A O 1
ATOM 523 N N . LYS A 1 68 ? -14.570 13.336 -23.512 1.00 32.72 68 LYS A N 1
ATOM 524 C CA . LYS A 1 68 ? -13.274 13.897 -23.907 1.00 32.72 68 LYS A CA 1
ATOM 525 C C . LYS A 1 68 ? -12.182 12.841 -23.767 1.00 32.72 68 LYS A C 1
ATOM 527 O O . LYS A 1 68 ? -12.066 12.186 -22.733 1.00 32.72 68 LYS A O 1
ATOM 532 N N . LYS A 1 69 ? -11.368 12.696 -24.815 1.00 39.25 69 LYS A N 1
ATOM 533 C CA . LYS A 1 69 ? -10.133 11.904 -24.791 1.00 39.25 69 LYS A CA 1
ATOM 534 C C . LYS A 1 69 ? -9.168 12.558 -23.802 1.00 39.25 69 LYS A C 1
ATOM 536 O O . LYS A 1 69 ? -8.729 13.677 -24.056 1.00 39.25 69 LYS A O 1
ATOM 541 N N . VAL A 1 70 ? -8.859 11.884 -22.697 1.00 37.66 70 VAL A N 1
ATOM 542 C CA . VAL A 1 70 ? -7.967 12.425 -21.651 1.00 37.66 70 VAL A CA 1
ATOM 543 C C . VAL A 1 70 ? -6.544 11.876 -21.715 1.00 37.66 70 VAL A C 1
ATOM 545 O O . VAL A 1 70 ? -5.669 12.406 -21.044 1.00 37.66 70 VAL A O 1
ATOM 548 N N . SER A 1 71 ? -6.269 10.885 -22.568 1.00 38.34 71 SER A N 1
ATOM 549 C CA . SER A 1 71 ? -4.926 10.317 -22.720 1.00 38.34 71 SER A CA 1
ATOM 550 C C . SER A 1 71 ? -4.525 10.137 -24.193 1.00 38.34 71 SER A C 1
ATOM 552 O O . SER A 1 71 ? -5.292 9.654 -25.032 1.00 38.34 71 SER A O 1
ATOM 554 N N . LYS A 1 72 ? -3.298 10.565 -24.512 1.00 36.66 72 LYS A N 1
ATOM 555 C CA . LYS A 1 72 ? -2.462 10.018 -25.590 1.00 36.66 72 LYS A CA 1
ATOM 556 C C . LYS A 1 72 ? -1.414 9.139 -24.898 1.00 36.66 72 LYS A C 1
ATOM 558 O O . LYS A 1 72 ? -0.915 9.551 -23.856 1.00 36.66 72 LYS A O 1
ATOM 563 N N . MET A 1 73 ? -1.035 8.005 -25.492 1.00 39.56 73 MET A N 1
ATOM 564 C CA . MET A 1 73 ? 0.063 7.129 -25.036 1.00 39.56 73 MET A CA 1
ATOM 565 C C . MET A 1 73 ? 1.461 7.780 -25.164 1.00 39.56 73 MET A C 1
ATOM 567 O O . MET A 1 73 ? 2.386 7.214 -25.729 1.00 39.56 73 MET A O 1
ATOM 571 N N . THR A 1 74 ? 1.625 9.012 -24.691 1.00 42.62 74 THR A N 1
ATOM 572 C CA . THR A 1 74 ? 2.934 9.587 -24.343 1.00 42.62 74 THR A CA 1
ATOM 573 C C . THR A 1 74 ? 3.229 9.419 -22.849 1.00 42.62 74 THR A C 1
ATOM 575 O O . THR A 1 74 ? 4.246 9.907 -22.369 1.00 42.62 74 THR A O 1
ATOM 578 N N . THR A 1 75 ? 2.313 8.792 -22.108 1.00 55.16 75 THR A N 1
ATOM 579 C CA . THR A 1 75 ? 2.365 8.583 -20.659 1.00 55.16 75 THR A CA 1
ATOM 580 C C . THR A 1 75 ? 2.719 7.116 -20.378 1.00 55.16 75 THR A C 1
ATOM 582 O O . THR A 1 75 ? 2.225 6.261 -21.117 1.00 55.16 75 THR A O 1
ATOM 585 N N . PRO A 1 76 ? 3.532 6.810 -19.346 1.00 61.97 76 PRO A N 1
ATOM 586 C CA . PRO A 1 76 ? 3.893 5.437 -18.986 1.00 61.97 76 PRO A CA 1
ATOM 587 C C . PRO A 1 76 ? 2.681 4.508 -18.854 1.00 61.97 76 PRO A C 1
ATOM 589 O O . PRO A 1 76 ? 1.643 4.914 -18.317 1.00 61.97 76 PRO A O 1
ATOM 592 N N . ALA A 1 77 ? 2.814 3.262 -19.322 1.00 75.94 77 ALA A N 1
ATOM 593 C CA . ALA A 1 77 ? 1.738 2.267 -19.301 1.00 75.94 77 ALA A CA 1
ATOM 594 C C . ALA A 1 77 ? 1.193 2.043 -17.877 1.00 75.94 77 ALA A C 1
ATOM 596 O O . ALA A 1 77 ? -0.019 1.953 -17.673 1.00 75.94 77 ALA A O 1
ATOM 597 N N . GLY A 1 78 ? 2.072 2.061 -16.877 1.00 81.19 78 GLY A N 1
ATOM 598 C CA . GLY A 1 78 ? 1.735 1.932 -15.468 1.00 81.19 78 GLY A CA 1
ATOM 599 C C . GLY A 1 78 ? 0.900 3.080 -14.925 1.00 81.19 78 GLY A C 1
ATOM 600 O O . GLY A 1 78 ? 0.025 2.835 -14.102 1.00 81.19 78 GLY A O 1
ATOM 601 N N . THR A 1 79 ? 1.068 4.313 -15.417 1.00 81.00 79 THR A N 1
ATOM 602 C CA . THR A 1 79 ? 0.175 5.423 -15.042 1.00 81.00 79 THR A CA 1
ATOM 603 C C . THR A 1 79 ? -1.239 5.180 -15.561 1.00 81.00 79 THR A C 1
ATOM 605 O O . THR A 1 79 ? -2.202 5.386 -14.834 1.00 81.00 79 THR A O 1
ATOM 608 N N . ILE A 1 80 ? -1.392 4.696 -16.797 1.00 76.69 80 ILE A N 1
ATOM 609 C CA . ILE A 1 80 ? -2.721 4.389 -17.348 1.00 76.69 80 ILE A CA 1
ATOM 610 C C . ILE A 1 80 ? -3.380 3.267 -16.541 1.00 76.69 80 ILE A C 1
ATOM 612 O O . ILE A 1 80 ? -4.553 3.379 -16.185 1.00 76.69 80 ILE A O 1
ATOM 616 N N . ALA A 1 81 ? -2.629 2.211 -16.224 1.00 80.75 81 ALA A N 1
ATOM 617 C CA . ALA A 1 81 ? -3.123 1.122 -15.390 1.00 80.75 81 ALA A CA 1
ATOM 618 C C . ALA A 1 81 ? -3.505 1.605 -13.983 1.00 80.75 81 ALA A C 1
ATOM 620 O O . ALA A 1 81 ? -4.583 1.265 -13.507 1.00 80.75 81 ALA A O 1
ATOM 621 N N . HIS A 1 82 ? -2.680 2.441 -13.352 1.00 87.44 82 HIS A N 1
ATOM 622 C CA . HIS A 1 82 ? -2.951 3.052 -12.050 1.00 87.44 82 HIS A CA 1
ATOM 623 C C . HIS A 1 82 ? -4.294 3.803 -12.041 1.00 87.44 82 HIS A C 1
ATOM 625 O O . HIS A 1 82 ? -5.182 3.487 -11.250 1.00 87.44 82 HIS A O 1
ATOM 631 N N . GLU A 1 83 ? -4.504 4.718 -12.990 1.00 79.62 83 GLU A N 1
ATOM 632 C CA . GLU A 1 83 ? -5.765 5.464 -13.109 1.00 79.62 83 GLU A CA 1
ATOM 633 C C . GLU A 1 83 ? -6.963 4.552 -13.422 1.00 79.62 83 GLU A C 1
ATOM 635 O O . GLU A 1 83 ? -8.073 4.747 -12.916 1.00 79.62 83 GLU A O 1
ATOM 640 N N . LEU A 1 84 ? -6.755 3.518 -14.244 1.00 78.25 84 LEU A N 1
ATOM 641 C CA . LEU A 1 84 ? -7.798 2.548 -14.565 1.00 78.25 84 LEU A CA 1
ATOM 642 C C . LEU A 1 84 ? -8.234 1.759 -13.325 1.00 78.25 84 LEU A C 1
ATOM 644 O O . LEU A 1 84 ? -9.434 1.561 -13.132 1.00 78.25 84 LEU A O 1
ATOM 648 N N . ILE A 1 85 ? -7.294 1.346 -12.470 1.00 84.31 85 ILE A N 1
ATOM 649 C CA . ILE A 1 85 ? -7.598 0.683 -11.198 1.00 84.31 85 ILE A CA 1
ATOM 650 C C . ILE A 1 85 ? -8.486 1.575 -10.327 1.00 84.31 85 ILE A C 1
ATOM 652 O O . ILE A 1 85 ? -9.530 1.111 -9.868 1.00 84.31 85 ILE A O 1
ATOM 656 N N . HIS A 1 86 ? -8.157 2.862 -10.175 1.00 83.75 86 HIS A N 1
ATOM 657 C CA . HIS A 1 86 ? -9.011 3.806 -9.445 1.00 83.75 86 HIS A CA 1
ATOM 658 C C . HIS A 1 86 ? -10.421 3.895 -10.034 1.00 83.75 86 HIS A C 1
ATOM 660 O O . HIS A 1 86 ? -11.413 3.854 -9.296 1.00 83.75 86 HIS A O 1
ATOM 666 N N . GLY A 1 87 ? -10.527 3.962 -11.364 1.00 77.31 87 GLY A N 1
ATOM 667 C CA . GLY A 1 87 ? -11.805 3.947 -12.070 1.00 77.31 87 GLY A CA 1
ATOM 668 C C . GLY A 1 87 ? -12.632 2.698 -11.757 1.00 77.31 87 GLY A C 1
ATOM 669 O O . GLY A 1 87 ? -13.805 2.804 -11.390 1.00 77.31 87 GLY A O 1
ATOM 670 N N . ILE A 1 88 ? -12.028 1.510 -11.851 1.00 78.88 88 ILE A N 1
ATOM 671 C CA . ILE A 1 88 ? -12.717 0.241 -11.582 1.00 78.88 88 ILE A CA 1
ATOM 672 C C . ILE A 1 88 ? -13.124 0.158 -10.107 1.00 78.88 88 ILE A C 1
ATOM 674 O O . ILE A 1 88 ? -14.271 -0.181 -9.810 1.00 78.88 88 ILE A O 1
ATOM 678 N N . ASN A 1 89 ? -12.233 0.513 -9.182 1.00 86.00 89 ASN A N 1
ATOM 679 C CA . ASN A 1 89 ? -12.516 0.513 -7.748 1.00 86.00 89 ASN A CA 1
ATOM 680 C C . ASN A 1 89 ? -13.696 1.436 -7.435 1.00 86.00 89 ASN A C 1
ATOM 682 O O . ASN A 1 89 ? -14.645 1.030 -6.764 1.00 86.00 89 ASN A O 1
ATOM 686 N N . SER A 1 90 ? -13.695 2.644 -8.001 1.00 82.25 90 SER A N 1
ATOM 687 C CA . SER A 1 90 ? -14.802 3.598 -7.917 1.00 82.25 90 SER A CA 1
ATOM 688 C C . SER A 1 90 ? -16.127 3.010 -8.414 1.00 82.25 90 SER A C 1
ATOM 690 O O . SER A 1 90 ? -17.138 3.043 -7.700 1.00 82.25 90 SER A O 1
ATOM 692 N N . TYR A 1 91 ? -16.120 2.384 -9.594 1.00 79.38 91 TYR A N 1
ATOM 693 C CA . TYR A 1 91 ? -17.295 1.696 -10.116 1.00 79.38 91 TYR A CA 1
ATOM 694 C C . TYR A 1 91 ? -17.784 0.612 -9.145 1.00 79.38 91 TYR A C 1
ATOM 696 O O . TYR A 1 91 ? -18.964 0.602 -8.790 1.00 79.38 91 TYR A O 1
ATOM 704 N N . LEU A 1 92 ? -16.898 -0.245 -8.632 1.00 81.44 92 LEU A N 1
ATOM 705 C CA . LEU A 1 92 ? -17.250 -1.299 -7.674 1.00 81.44 92 LEU A CA 1
ATOM 706 C C . LEU A 1 92 ? -17.865 -0.737 -6.381 1.00 81.44 92 LEU A C 1
ATOM 708 O O . LEU A 1 92 ? -18.891 -1.253 -5.924 1.00 81.44 92 LEU A O 1
ATOM 712 N N . ARG A 1 93 ? -17.312 0.358 -5.836 1.00 87.06 93 ARG A N 1
ATOM 713 C CA . ARG A 1 93 ? -17.875 1.056 -4.666 1.00 87.06 93 ARG A CA 1
ATOM 714 C C . ARG A 1 93 ? -19.300 1.535 -4.942 1.00 87.06 93 ARG A C 1
ATOM 716 O O . ARG A 1 93 ? -20.190 1.317 -4.113 1.00 87.06 93 ARG A O 1
ATOM 723 N N . SER A 1 94 ? -19.550 2.107 -6.125 1.00 82.62 94 SER A N 1
ATOM 724 C CA . SER A 1 94 ? -20.892 2.561 -6.528 1.00 82.62 94 SER A CA 1
ATOM 725 C C . SER A 1 94 ? -21.917 1.417 -6.555 1.00 82.62 94 SER A C 1
ATOM 727 O O . SER A 1 94 ? -23.063 1.598 -6.142 1.00 82.62 94 SER A O 1
ATOM 729 N N . GLN A 1 95 ? -21.492 0.207 -6.940 1.00 84.88 95 GLN A N 1
ATOM 730 C CA . GLN A 1 95 ? -22.348 -0.985 -6.970 1.00 84.88 95 GLN A CA 1
ATOM 731 C C . GLN A 1 95 ? -22.610 -1.577 -5.573 1.00 84.88 95 GLN A C 1
ATOM 733 O O . GLN A 1 95 ? -23.517 -2.394 -5.396 1.00 84.88 95 GLN A O 1
ATOM 738 N N . ARG A 1 96 ? -21.833 -1.184 -4.554 1.00 89.88 96 ARG A N 1
ATOM 739 C CA . ARG A 1 96 ? -21.866 -1.762 -3.200 1.00 89.88 96 ARG A CA 1
ATOM 740 C C . ARG A 1 96 ? -22.161 -0.741 -2.105 1.00 89.88 96 ARG A C 1
ATOM 742 O O . ARG A 1 96 ? -21.687 -0.892 -0.984 1.00 89.88 96 ARG A O 1
ATOM 749 N N . LYS A 1 97 ? -22.99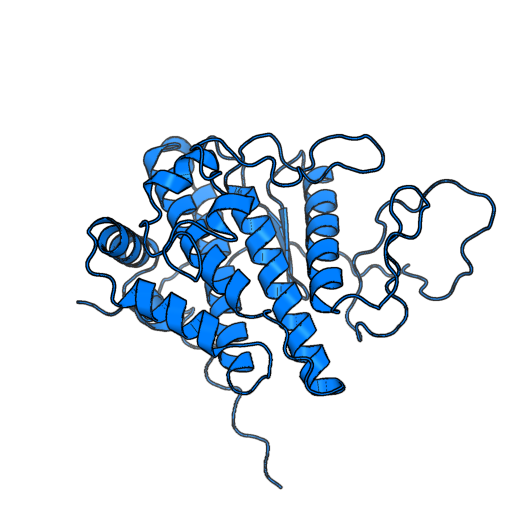4 0.267 -2.391 1.00 88.06 97 LYS A N 1
ATOM 750 C CA . LYS A 1 97 ? -23.392 1.306 -1.416 1.00 88.06 97 LYS A CA 1
ATOM 751 C C . LYS A 1 97 ? -22.178 2.002 -0.776 1.00 88.06 97 LYS A C 1
ATOM 753 O O . LYS A 1 97 ? -22.166 2.233 0.430 1.00 88.06 97 LYS A O 1
ATOM 758 N N . ASN A 1 98 ? -21.167 2.313 -1.586 1.00 85.94 98 ASN A N 1
ATOM 759 C CA . ASN A 1 98 ? -19.930 2.987 -1.186 1.00 85.94 98 ASN A CA 1
ATOM 760 C C . ASN A 1 98 ? -19.042 2.208 -0.201 1.00 85.94 98 ASN A C 1
ATOM 762 O O . ASN A 1 98 ? -18.188 2.815 0.434 1.00 85.94 98 ASN A O 1
ATOM 766 N N . LYS A 1 99 ? -19.205 0.885 -0.070 1.00 92.38 99 LYS A N 1
ATOM 767 C CA . LYS A 1 99 ? -18.239 0.063 0.674 1.00 92.38 99 LYS A CA 1
ATOM 768 C C . LYS A 1 99 ? -16.864 0.095 -0.004 1.00 92.38 99 LYS A C 1
ATOM 770 O O . LYS A 1 99 ? -16.846 -0.005 -1.235 1.00 92.38 99 LYS A O 1
ATOM 775 N N . PRO A 1 100 ? -15.742 0.158 0.739 1.00 94.56 100 PRO A N 1
ATOM 776 C CA . PRO A 1 100 ? -14.406 0.030 0.176 1.00 94.56 100 PRO A CA 1
ATOM 777 C C . PRO A 1 100 ? -14.326 -1.212 -0.705 1.00 94.56 100 PRO A C 1
ATOM 779 O O . PRO A 1 100 ? -14.699 -2.315 -0.300 1.00 94.56 100 PRO A O 1
ATOM 782 N N . SER A 1 101 ? -13.916 -0.995 -1.949 1.00 93.31 101 SER A N 1
ATOM 783 C CA . SER A 1 101 ? -13.935 -2.004 -2.999 1.00 93.31 101 SER A CA 1
ATOM 784 C C . SER A 1 101 ? -12.656 -1.889 -3.805 1.00 93.31 101 SER A C 1
ATOM 786 O O . SER A 1 101 ? -12.322 -0.786 -4.239 1.00 93.31 101 SER A O 1
ATOM 788 N N . PHE A 1 102 ? -11.984 -3.016 -4.018 1.00 95.00 102 PHE A N 1
ATOM 789 C CA . PHE A 1 102 ? -10.707 -3.080 -4.720 1.00 95.00 102 PHE A CA 1
ATOM 790 C C . PHE A 1 102 ? -10.764 -4.160 -5.787 1.00 95.00 102 PHE A C 1
ATOM 792 O O . PHE A 1 102 ? -11.152 -5.298 -5.521 1.00 95.00 102 PHE A O 1
ATOM 799 N N . TYR A 1 103 ? -10.381 -3.804 -6.998 1.00 92.19 103 TYR A N 1
ATOM 800 C CA . TYR A 1 103 ? -10.177 -4.726 -8.087 1.00 92.19 103 TYR A CA 1
ATOM 801 C C . TYR A 1 103 ? -8.788 -5.343 -7.972 1.00 92.19 103 TYR A C 1
ATOM 803 O O . TYR A 1 103 ? -7.794 -4.681 -7.681 1.00 92.19 103 TYR A O 1
ATOM 811 N N . VAL A 1 104 ? -8.744 -6.649 -8.185 1.00 89.75 104 VAL A N 1
ATOM 812 C CA . VAL A 1 104 ? -7.533 -7.453 -8.174 1.00 89.75 104 VAL A CA 1
ATOM 813 C C . VAL A 1 104 ? -7.552 -8.252 -9.477 1.00 89.75 104 VAL A C 1
ATOM 815 O O . VAL A 1 104 ? -8.344 -9.198 -9.594 1.00 89.75 104 VAL A O 1
ATOM 818 N N . PRO A 1 105 ? -6.741 -7.862 -10.482 1.00 84.62 105 PRO A N 1
ATOM 819 C CA . PRO A 1 105 ? -6.630 -8.568 -11.753 1.00 84.62 105 PRO A CA 1
ATOM 820 C C . PRO A 1 105 ? -6.506 -10.085 -11.571 1.00 84.62 105 PRO A C 1
ATOM 822 O O . PRO A 1 105 ? -5.875 -10.562 -10.629 1.00 84.62 105 PRO A O 1
ATOM 825 N N . ALA A 1 106 ? -7.166 -10.846 -12.445 1.00 81.19 106 ALA A N 1
ATOM 826 C CA . ALA A 1 106 ? -7.322 -12.307 -12.391 1.00 81.19 106 ALA A CA 1
ATOM 827 C C . ALA A 1 106 ? -8.022 -12.902 -11.145 1.00 81.19 106 ALA A C 1
ATOM 829 O O . ALA A 1 106 ? -8.361 -14.086 -11.160 1.00 81.19 106 ALA A O 1
ATOM 830 N N . ARG A 1 107 ? -8.265 -12.137 -10.071 1.00 84.56 107 ARG A N 1
ATOM 831 C CA . ARG A 1 107 ? -8.933 -12.629 -8.848 1.00 84.56 107 ARG A CA 1
ATOM 832 C C . ARG A 1 107 ? -10.376 -12.151 -8.726 1.00 84.56 107 ARG A C 1
ATOM 834 O O . ARG A 1 107 ? -11.229 -12.913 -8.277 1.00 84.56 107 ARG A O 1
ATOM 841 N N . GLY A 1 108 ? -10.658 -10.917 -9.139 1.00 87.31 108 GLY A N 1
ATOM 842 C CA . GLY A 1 108 ? -11.984 -10.304 -9.074 1.00 87.31 108 GLY A CA 1
ATOM 843 C C . GLY A 1 1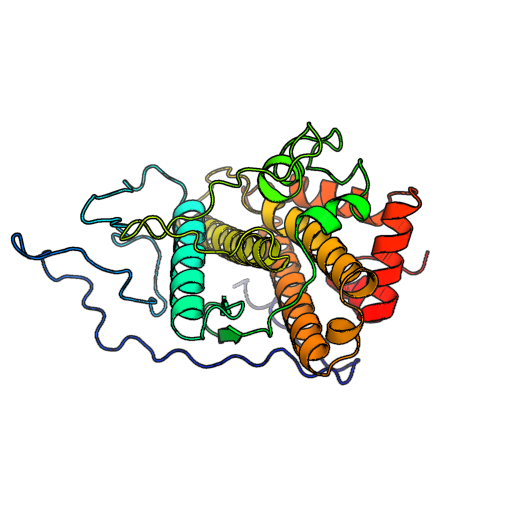08 ? -12.016 -9.078 -8.165 1.00 87.31 108 GLY A C 1
ATOM 844 O O . GLY A 1 108 ? -11.105 -8.257 -8.194 1.00 87.31 108 GLY A O 1
ATOM 845 N N . ALA A 1 109 ? -13.086 -8.924 -7.388 1.00 93.19 109 ALA A N 1
ATOM 846 C CA . ALA A 1 109 ? -13.267 -7.803 -6.470 1.00 93.19 109 ALA A CA 1
ATOM 847 C C . ALA A 1 109 ? -13.124 -8.231 -5.008 1.00 93.19 109 ALA A C 1
ATOM 849 O O . ALA A 1 109 ? -13.647 -9.265 -4.597 1.00 93.19 109 ALA A O 1
ATOM 850 N N . LEU A 1 110 ? -12.470 -7.390 -4.219 1.00 95.62 110 LEU A N 1
ATOM 851 C CA . LEU A 1 110 ? -12.389 -7.463 -2.769 1.00 95.62 110 LEU A CA 1
ATOM 852 C C . LEU A 1 110 ? -13.288 -6.373 -2.179 1.00 95.62 110 LEU A C 1
ATOM 854 O O . LEU A 1 110 ? -13.226 -5.224 -2.615 1.00 95.62 110 LEU A O 1
ATOM 858 N N . 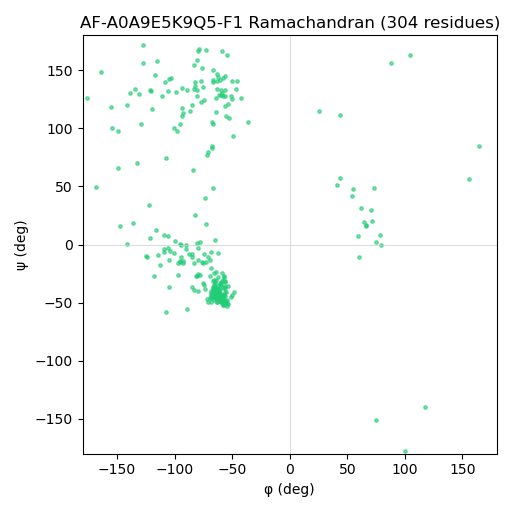PHE A 1 111 ? -14.117 -6.723 -1.196 1.00 96.25 111 PHE A N 1
ATOM 859 C CA . PHE A 1 111 ? -15.007 -5.782 -0.511 1.00 96.25 111 PHE A CA 1
ATOM 860 C C . PHE A 1 111 ? -14.707 -5.776 0.984 1.00 96.25 111 PHE A C 1
ATOM 862 O O . PHE A 1 111 ? -14.625 -6.843 1.587 1.00 96.25 111 PHE A O 1
ATOM 869 N N . LEU A 1 112 ? -14.593 -4.589 1.576 1.00 96.69 112 LEU A N 1
ATOM 870 C CA . LEU A 1 112 ? -14.437 -4.413 3.021 1.00 96.69 112 LEU A CA 1
ATOM 871 C C . LEU A 1 112 ? -15.645 -3.673 3.602 1.00 96.69 112 LEU A C 1
ATOM 873 O O . LEU A 1 112 ? -16.372 -2.968 2.898 1.00 96.69 112 LEU A O 1
ATOM 877 N N . GLU A 1 113 ? -15.868 -3.835 4.903 1.00 96.62 113 GLU A N 1
ATOM 878 C CA . GLU A 1 113 ? -16.845 -3.024 5.625 1.00 96.62 113 GLU A CA 1
ATOM 879 C C . GLU A 1 113 ? -16.301 -1.616 5.905 1.00 96.62 113 GLU A C 1
ATOM 881 O O . GLU A 1 113 ? -15.096 -1.408 6.041 1.00 96.62 113 GLU A O 1
ATOM 886 N N . ASN A 1 114 ? -17.212 -0.646 6.007 1.00 94.88 114 ASN A N 1
ATOM 887 C CA . ASN A 1 114 ? -16.868 0.736 6.341 1.00 94.88 114 ASN A CA 1
ATOM 888 C C . ASN A 1 114 ? -16.329 0.854 7.771 1.00 94.88 114 ASN A C 1
ATOM 890 O O . ASN A 1 114 ? -16.772 0.146 8.676 1.00 94.88 114 ASN A O 1
ATOM 894 N N . THR A 1 115 ? -15.458 1.836 7.977 1.00 94.88 115 THR A N 1
ATOM 895 C CA . THR A 1 115 ? -14.861 2.180 9.270 1.00 94.88 115 THR A CA 1
ATOM 896 C C . THR A 1 115 ? -15.042 3.667 9.577 1.00 94.88 115 THR A C 1
ATOM 898 O O . THR A 1 115 ? -15.200 4.493 8.677 1.00 94.88 115 THR A O 1
ATOM 901 N N . ASN A 1 116 ? -15.014 4.027 10.858 1.00 94.31 116 ASN A N 1
ATOM 902 C CA . ASN A 1 116 ? -14.971 5.415 11.313 1.00 94.31 116 ASN A CA 1
ATOM 903 C C . ASN A 1 116 ? -13.541 5.957 11.410 1.00 94.31 116 ASN A C 1
ATOM 905 O O . ASN A 1 116 ? -13.368 7.157 11.643 1.00 94.31 116 ASN A O 1
ATOM 909 N N . ALA A 1 117 ? -12.522 5.105 11.253 1.00 93.75 117 ALA A N 1
ATOM 910 C CA . ALA A 1 117 ? -11.137 5.549 11.228 1.00 93.75 117 ALA A CA 1
ATOM 911 C C . ALA A 1 117 ? -10.870 6.411 9.992 1.00 93.75 117 ALA A C 1
ATOM 913 O O . ALA A 1 117 ? -11.391 6.166 8.902 1.00 93.75 117 ALA A O 1
ATOM 914 N N . LYS A 1 118 ? -10.063 7.451 10.187 1.00 90.75 118 LYS A N 1
ATOM 915 C CA . LYS A 1 118 ? -9.841 8.505 9.207 1.00 90.75 118 LYS A CA 1
ATOM 916 C C . LYS A 1 118 ? -8.396 8.559 8.744 1.00 90.75 118 LYS A C 1
ATOM 918 O O . LYS A 1 118 ? -7.472 8.395 9.535 1.00 90.75 118 LYS A O 1
ATOM 923 N N . ARG A 1 119 ? -8.194 8.911 7.481 1.00 89.06 119 ARG A N 1
ATOM 924 C CA . ARG A 1 119 ? -6.896 9.098 6.830 1.00 89.06 119 ARG A CA 1
ATOM 925 C C . ARG A 1 119 ? -5.958 10.021 7.604 1.00 89.06 119 ARG A C 1
ATOM 927 O O . ARG A 1 119 ? -4.805 9.671 7.830 1.00 89.06 119 ARG A O 1
ATOM 934 N N . VAL A 1 120 ? -6.459 11.155 8.098 1.00 86.25 120 VAL A N 1
ATOM 935 C CA . VAL A 1 120 ? -5.659 12.102 8.899 1.00 86.25 120 VAL A CA 1
ATOM 936 C C . VAL A 1 120 ? -5.078 11.467 10.173 1.00 86.25 120 VAL A C 1
ATOM 938 O O . VAL A 1 120 ? -4.037 11.894 10.668 1.00 86.25 120 VAL A O 1
ATOM 941 N N . GLN A 1 121 ? -5.702 10.404 10.693 1.00 92.88 121 GLN A N 1
ATOM 942 C CA . GLN A 1 121 ? -5.231 9.694 11.884 1.00 92.88 121 GLN A CA 1
ATOM 943 C C . GLN A 1 121 ? -4.011 8.811 11.596 1.00 92.88 121 GLN A C 1
ATOM 945 O O . GLN A 1 121 ? 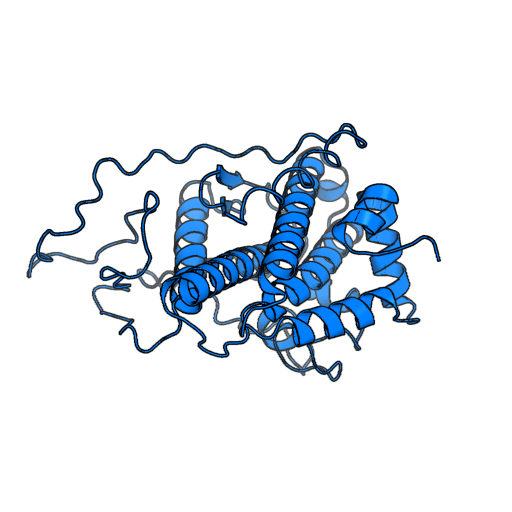-3.330 8.430 12.544 1.00 92.88 121 GLN A O 1
ATOM 950 N N . ILE A 1 122 ? -3.700 8.512 10.327 1.00 94.75 122 ILE A N 1
ATOM 951 C CA . ILE A 1 122 ? -2.525 7.722 9.925 1.00 94.75 122 ILE A CA 1
ATOM 952 C C . ILE A 1 122 ? -1.232 8.469 10.264 1.00 94.75 122 ILE A C 1
ATOM 954 O O . ILE A 1 122 ? -0.268 7.865 10.730 1.00 94.75 122 ILE A O 1
ATOM 958 N N . ALA A 1 123 ? -1.212 9.793 10.074 1.00 92.69 123 ALA A N 1
ATOM 959 C CA . ALA A 1 123 ? -0.005 10.616 10.158 1.00 92.69 123 ALA A CA 1
ATOM 960 C C . ALA A 1 123 ? 0.771 10.457 11.478 1.00 92.69 123 ALA A C 1
ATOM 962 O O . ALA A 1 123 ? 2.004 10.472 11.483 1.00 92.69 123 ALA A O 1
ATOM 963 N N . GLN A 1 124 ? 0.064 10.271 12.598 1.00 94.69 124 GLN A N 1
ATOM 964 C CA . GLN A 1 124 ? 0.677 10.112 13.923 1.00 94.69 124 GLN A CA 1
ATOM 965 C C . GLN A 1 124 ? 1.464 8.798 14.079 1.00 94.69 124 GLN A C 1
ATOM 967 O O . GLN A 1 124 ? 2.319 8.700 14.959 1.00 94.69 124 GLN A O 1
ATOM 972 N N . PHE A 1 125 ? 1.181 7.802 13.234 1.00 97.25 125 PHE A N 1
ATOM 973 C CA . PHE A 1 125 ? 1.814 6.484 13.264 1.00 97.25 125 PHE A CA 1
ATOM 974 C C . PHE A 1 125 ? 2.993 6.362 12.300 1.00 97.25 125 PHE A C 1
ATOM 976 O O . PHE A 1 125 ? 3.766 5.420 12.433 1.00 97.25 125 PHE A O 1
ATOM 983 N N . ILE A 1 126 ? 3.157 7.298 11.358 1.00 96.56 126 ILE A N 1
ATOM 984 C CA . ILE A 1 126 ? 4.252 7.266 10.383 1.00 96.56 126 ILE A CA 1
ATOM 985 C C . ILE A 1 126 ? 5.451 8.073 10.917 1.00 96.56 126 ILE A C 1
ATOM 987 O O . ILE A 1 126 ? 5.339 9.304 11.041 1.00 96.56 126 ILE A O 1
ATOM 991 N N . PRO A 1 127 ? 6.591 7.413 11.218 1.00 95.12 127 PRO A N 1
ATOM 992 C CA . PRO A 1 127 ? 7.833 8.067 11.624 1.00 95.12 127 PRO A CA 1
ATOM 993 C C . PRO A 1 127 ? 8.280 9.086 10.584 1.00 95.12 127 PRO A C 1
ATOM 995 O O . PRO A 1 127 ? 8.105 8.852 9.389 1.00 95.12 127 PRO A O 1
ATOM 998 N N . ILE A 1 128 ? 8.884 10.193 11.019 1.00 93.31 128 ILE A N 1
ATOM 999 C CA . ILE A 1 128 ? 9.285 11.280 10.115 1.00 93.31 128 ILE A CA 1
ATOM 1000 C C . ILE A 1 128 ? 10.228 10.800 9.005 1.00 93.31 128 ILE A C 1
ATOM 1002 O O . ILE A 1 128 ? 10.068 11.181 7.850 1.00 93.31 128 ILE A O 1
ATOM 1006 N N . GLU A 1 129 ? 11.133 9.878 9.327 1.00 94.50 129 GLU A N 1
ATOM 1007 C CA . GLU A 1 129 ? 12.085 9.294 8.386 1.00 94.50 129 GLU A CA 1
ATOM 1008 C C . GLU A 1 129 ? 11.429 8.385 7.328 1.00 94.50 129 GLU A C 1
ATOM 1010 O O . GLU A 1 129 ? 12.064 8.058 6.325 1.00 94.50 129 GLU A O 1
ATOM 1015 N N . LEU A 1 130 ? 10.163 8.000 7.529 1.00 95.38 130 LEU A N 1
ATOM 1016 C CA . LEU A 1 130 ? 9.331 7.247 6.583 1.00 95.38 130 LEU A CA 1
ATOM 1017 C C . LEU A 1 130 ? 8.259 8.131 5.921 1.00 95.38 130 LEU A C 1
ATOM 1019 O O . LEU A 1 130 ? 7.409 7.635 5.189 1.00 95.38 130 LEU A O 1
ATOM 1023 N N . ARG A 1 131 ? 8.272 9.453 6.128 1.00 93.88 131 ARG A N 1
ATOM 1024 C CA . ARG A 1 131 ? 7.370 10.390 5.430 1.00 93.88 131 ARG A CA 1
ATOM 1025 C C . ARG A 1 131 ? 7.938 10.761 4.064 1.00 93.88 131 ARG A C 1
ATOM 1027 O O . ARG A 1 131 ? 8.307 11.907 3.817 1.00 93.88 131 ARG A O 1
ATOM 1034 N N . GLY A 1 132 ? 8.038 9.741 3.220 1.00 88.69 132 GLY A N 1
ATOM 1035 C CA . GLY A 1 132 ? 8.545 9.820 1.859 1.00 88.69 132 GLY A CA 1
ATOM 1036 C C . GLY A 1 132 ? 9.956 9.258 1.698 1.00 88.69 132 GLY A C 1
ATOM 1037 O O . GLY A 1 132 ? 10.723 9.125 2.659 1.00 88.69 132 GLY A O 1
ATOM 1038 N N . MET A 1 133 ? 10.323 8.985 0.450 1.00 82.25 133 MET A N 1
ATOM 1039 C CA . MET A 1 133 ? 11.636 8.464 0.063 1.00 82.25 133 MET A CA 1
ATOM 1040 C C . MET A 1 133 ? 12.835 9.196 0.654 1.00 82.25 133 MET A C 1
ATOM 1042 O O . MET A 1 133 ? 13.805 8.563 1.066 1.00 82.25 133 MET A O 1
ATOM 1046 N N . GLU A 1 134 ? 12.795 10.520 0.721 1.00 77.44 134 GLU A N 1
ATOM 1047 C CA . GLU A 1 134 ? 13.929 11.316 1.196 1.00 77.44 134 GLU A CA 1
ATOM 1048 C C . GLU A 1 134 ? 13.966 11.465 2.725 1.00 77.44 134 GLU A C 1
ATOM 1050 O O . GLU A 1 134 ? 14.957 11.941 3.269 1.00 77.44 134 GLU A O 1
ATOM 1055 N N . GLY A 1 135 ? 12.925 11.020 3.442 1.00 66.12 135 GLY A N 1
ATOM 1056 C CA . GLY A 1 135 ? 12.876 11.074 4.910 1.00 66.12 135 GLY A CA 1
ATOM 1057 C C . GLY A 1 135 ? 12.821 12.494 5.485 1.00 66.12 135 GLY A C 1
ATOM 1058 O O . GLY A 1 135 ? 13.097 12.690 6.665 1.00 66.12 135 GLY A O 1
ATOM 1059 N N . ASN A 1 136 ? 12.486 13.480 4.652 1.00 64.12 136 ASN A N 1
ATOM 1060 C CA . ASN A 1 136 ? 12.491 14.911 4.961 1.00 64.12 136 ASN A CA 1
ATOM 1061 C C . ASN A 1 136 ? 11.091 15.550 4.894 1.00 64.12 136 ASN A C 1
ATOM 1063 O O . ASN A 1 136 ? 10.982 16.773 4.922 1.00 64.12 136 ASN A O 1
ATOM 1067 N N . GLY A 1 137 ? 10.022 14.751 4.820 1.00 57.59 137 GLY A N 1
ATOM 1068 C CA . GLY A 1 137 ? 8.668 15.288 4.697 1.00 57.59 137 GLY A CA 1
ATOM 1069 C C . GLY A 1 137 ? 8.380 15.861 3.303 1.00 57.59 137 GLY A C 1
ATOM 1070 O O . GLY A 1 137 ? 7.857 16.970 3.156 1.00 57.59 137 GLY A O 1
ATOM 1071 N N . GLY A 1 138 ? 8.706 15.087 2.269 1.00 66.31 138 GLY A N 1
ATOM 1072 C CA . GLY A 1 138 ? 8.303 15.320 0.882 1.00 66.31 138 GLY A CA 1
ATOM 1073 C C . GLY A 1 138 ? 7.642 14.081 0.269 1.00 66.31 138 GLY A C 1
ATOM 1074 O O . GLY A 1 138 ? 7.648 13.003 0.861 1.00 66.31 138 GLY A O 1
ATOM 1075 N N . GLY A 1 139 ? 7.072 14.224 -0.927 1.00 83.25 139 GLY A N 1
ATOM 1076 C CA . GLY A 1 139 ? 6.516 13.114 -1.708 1.00 83.25 139 GLY A CA 1
ATOM 1077 C C . GLY A 1 139 ? 5.175 12.579 -1.199 1.00 83.25 139 GLY A C 1
ATOM 1078 O O . GLY A 1 139 ? 4.396 13.297 -0.570 1.00 83.25 139 GLY A O 1
ATOM 1079 N N . ARG A 1 140 ? 4.933 11.285 -1.445 1.00 90.50 140 ARG A N 1
ATOM 1080 C CA . ARG A 1 140 ? 3.611 10.646 -1.326 1.00 90.50 140 ARG A CA 1
ATOM 1081 C C . ARG A 1 140 ? 2.963 10.803 0.053 1.00 90.50 140 ARG A C 1
ATOM 1083 O O . ARG A 1 140 ? 1.750 10.943 0.147 1.00 90.50 140 ARG A O 1
ATOM 1090 N N . PHE A 1 141 ? 3.732 10.861 1.140 1.00 92.06 141 PHE A N 1
ATOM 1091 C CA . PHE A 1 141 ? 3.150 11.150 2.456 1.00 92.06 141 PHE A CA 1
ATOM 1092 C C . PHE A 1 141 ? 2.369 12.478 2.469 1.00 92.06 141 PHE A C 1
ATOM 1094 O O . PHE A 1 141 ? 1.260 12.545 3.002 1.00 92.06 141 PHE A O 1
ATOM 1101 N N . HIS A 1 142 ? 2.932 13.532 1.876 1.00 87.50 142 HIS A N 1
ATOM 1102 C CA . HIS A 1 142 ? 2.306 14.850 1.872 1.00 87.50 142 HIS A CA 1
ATOM 1103 C C . HIS A 1 142 ? 1.217 15.006 0.823 1.00 87.50 142 HIS A C 1
ATOM 1105 O O . HIS A 1 142 ? 0.276 15.763 1.062 1.00 87.50 142 HIS A O 1
ATOM 1111 N N . ASP A 1 143 ? 1.319 14.252 -0.266 1.00 85.50 143 ASP A N 1
ATOM 1112 C CA . ASP A 1 143 ? 0.318 14.235 -1.329 1.00 85.50 143 ASP A CA 1
ATOM 1113 C C . ASP A 1 143 ? -0.937 13.451 -0.909 1.00 85.50 143 ASP A C 1
ATOM 1115 O O . ASP A 1 143 ? -2.051 13.828 -1.266 1.00 85.50 143 ASP A O 1
ATOM 1119 N N . TYR A 1 144 ? -0.777 12.401 -0.089 1.00 87.75 144 TYR A N 1
ATOM 1120 C CA . TYR A 1 144 ? -1.857 11.446 0.180 1.00 87.75 144 TYR A CA 1
ATOM 1121 C C . TYR A 1 144 ? -2.319 11.361 1.638 1.00 87.75 144 TYR A C 1
ATOM 1123 O O . TYR A 1 144 ? -3.479 11.023 1.866 1.00 87.75 144 TYR A O 1
ATOM 1131 N N . ILE A 1 145 ? -1.476 11.661 2.635 1.00 87.56 145 ILE A N 1
ATOM 1132 C CA . ILE A 1 145 ? -1.838 11.527 4.061 1.00 87.56 145 ILE A CA 1
ATOM 1133 C C . ILE A 1 145 ? -2.043 12.885 4.726 1.00 87.56 145 ILE A C 1
ATOM 1135 O O . ILE A 1 145 ? -3.100 13.144 5.303 1.00 87.56 145 ILE A O 1
ATOM 1139 N N . GLN A 1 146 ? -1.021 13.740 4.705 1.00 86.31 146 GLN A N 1
ATOM 1140 C CA . GLN A 1 146 ? -1.030 15.003 5.441 1.00 86.31 146 GLN A CA 1
ATOM 1141 C C . GLN A 1 146 ? -0.079 16.002 4.789 1.00 86.31 146 GLN A C 1
ATOM 1143 O O . GLN A 1 146 ? 1.124 15.784 4.805 1.00 86.31 146 GLN A O 1
ATOM 1148 N N . THR A 1 147 ? -0.583 17.136 4.302 1.00 78.25 147 THR A N 1
ATOM 1149 C CA . THR A 1 147 ? 0.231 18.238 3.757 1.00 78.25 147 THR A CA 1
ATOM 1150 C C . THR A 1 147 ? 1.294 18.716 4.747 1.00 78.25 147 THR A C 1
ATOM 1152 O O . THR A 1 147 ? 1.185 18.513 5.957 1.00 78.25 147 THR A O 1
ATOM 1155 N N . GLN A 1 148 ? 2.300 19.443 4.260 1.00 75.25 148 GLN A N 1
ATOM 1156 C CA . GLN A 1 148 ? 3.352 20.017 5.112 1.00 75.25 148 GLN A CA 1
ATOM 1157 C C . GLN A 1 148 ? 2.808 20.933 6.222 1.00 75.25 148 GLN A C 1
ATOM 1159 O O . GLN A 1 148 ? 3.398 21.032 7.293 1.00 75.25 148 GLN A O 1
ATOM 1164 N N . SER A 1 149 ? 1.645 21.556 6.002 1.00 77.75 149 SER A N 1
ATOM 1165 C CA . SER A 1 149 ? 0.958 22.386 7.002 1.00 77.75 149 SER A CA 1
ATOM 1166 C C . SER A 1 149 ? 0.208 21.593 8.082 1.00 77.75 149 SER A C 1
ATOM 1168 O O . SER A 1 149 ? -0.471 22.182 8.920 1.00 77.75 149 SER A O 1
ATOM 1170 N N . GLY A 1 150 ? 0.271 20.260 8.046 1.00 77.25 150 GLY A N 1
ATOM 1171 C CA . GLY A 1 150 ? -0.473 19.383 8.948 1.00 77.25 150 GLY A CA 1
ATOM 1172 C C . GLY A 1 150 ? -1.943 19.183 8.560 1.00 77.25 150 GLY A C 1
ATOM 1173 O O . GLY A 1 150 ? -2.659 18.454 9.246 1.00 77.25 150 GLY A O 1
ATOM 1174 N N . LYS A 1 151 ? -2.403 19.806 7.470 1.00 78.12 151 LYS A N 1
ATOM 1175 C CA . LYS A 1 151 ? -3.764 19.645 6.944 1.00 78.12 151 LYS A CA 1
ATOM 1176 C C . LYS A 1 151 ? -3.868 18.410 6.072 1.00 78.12 151 LYS A C 1
ATOM 1178 O O . LYS A 1 151 ? -2.880 18.001 5.470 1.00 78.12 151 LYS A O 1
ATOM 1183 N N . GLU A 1 152 ? -5.064 17.861 5.967 1.00 71.75 152 GLU A N 1
ATOM 1184 C CA . GLU A 1 152 ? -5.358 16.823 4.989 1.00 71.75 152 GLU A CA 1
ATOM 1185 C C . GLU A 1 152 ? -5.105 17.346 3.563 1.00 71.75 152 GLU A C 1
ATOM 1187 O O 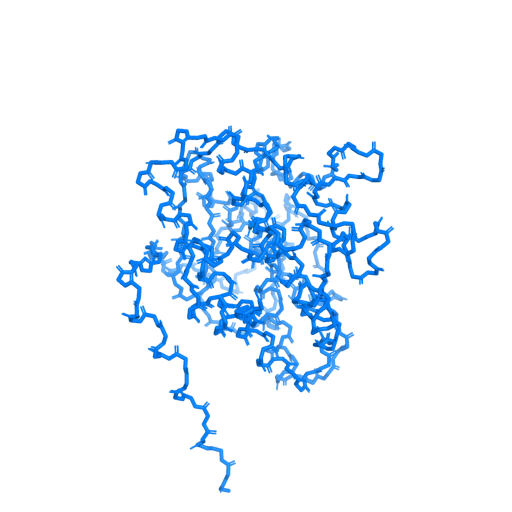. GLU A 1 152 ? -5.497 18.481 3.268 1.00 71.75 152 GLU A O 1
ATOM 1192 N N . PRO A 1 153 ? -4.399 16.590 2.702 1.00 72.44 153 PRO A N 1
ATOM 1193 C CA . PRO A 1 153 ? -4.196 17.007 1.329 1.00 72.44 153 PRO A CA 1
ATOM 1194 C C . PRO A 1 153 ? -5.522 16.997 0.584 1.00 72.44 153 PRO A C 1
ATOM 1196 O O . PRO A 1 153 ? -6.331 16.071 0.728 1.00 72.44 153 PRO A O 1
ATOM 1199 N N . ASP A 1 154 ? -5.703 18.015 -0.257 1.00 67.88 154 ASP A N 1
ATOM 1200 C CA . ASP A 1 154 ? -6.600 17.901 -1.398 1.00 67.88 154 ASP A CA 1
ATOM 1201 C C . ASP A 1 154 ? -5.942 16.902 -2.341 1.00 67.88 154 ASP A C 1
ATOM 1203 O O . ASP A 1 154 ? -5.153 17.269 -3.208 1.00 67.88 154 ASP A O 1
ATOM 1207 N N . ALA A 1 155 ? -6.151 15.618 -2.061 1.00 57.47 155 ALA A N 1
ATOM 1208 C CA . ALA A 1 155 ? -5.483 14.505 -2.724 1.00 57.47 155 ALA A CA 1
ATOM 1209 C C . ALA A 1 155 ? -6.023 14.302 -4.146 1.00 57.47 155 ALA A C 1
ATOM 1211 O O . ALA A 1 155 ? -6.296 13.177 -4.542 1.00 57.47 155 ALA A O 1
ATOM 1212 N N . GLY A 1 156 ? -6.280 15.409 -4.856 1.00 51.97 156 GLY A N 1
ATOM 1213 C CA . GLY A 1 156 ? -7.017 15.455 -6.104 1.00 51.97 156 GLY A CA 1
ATOM 1214 C C . GLY A 1 156 ? -8.235 14.567 -5.987 1.00 51.97 156 GLY A C 1
ATOM 1215 O O . GLY A 1 156 ? -8.304 13.590 -6.720 1.00 51.97 156 GLY A O 1
ATOM 1216 N N . THR A 1 157 ? -9.097 14.839 -4.991 1.00 48.84 157 THR A N 1
ATOM 1217 C CA . THR A 1 157 ? -10.271 14.011 -4.672 1.00 48.84 157 THR A CA 1
ATOM 1218 C C . THR A 1 157 ? -10.858 13.490 -5.969 1.00 48.84 157 THR A C 1
ATOM 1220 O O . THR A 1 157 ? -11.384 14.288 -6.734 1.00 48.84 157 THR A O 1
ATOM 1223 N N . TYR A 1 158 ? -10.665 12.198 -6.275 1.00 55.75 158 TYR A N 1
ATOM 1224 C CA . TYR A 1 158 ? -11.111 11.646 -7.548 1.00 55.75 158 TYR A CA 1
ATOM 1225 C C . TYR A 1 158 ? -12.580 12.014 -7.662 1.00 55.75 158 TYR A C 1
ATOM 1227 O O . TYR A 1 158 ? -13.392 11.578 -6.850 1.00 55.75 158 TYR A O 1
ATOM 1235 N N . PHE A 1 159 ? -12.899 12.932 -8.560 1.00 53.34 159 PHE A N 1
ATOM 1236 C CA . PHE A 1 159 ? -14.259 13.365 -8.772 1.00 53.34 159 PHE A CA 1
ATOM 1237 C C . PHE A 1 159 ? -14.806 12.427 -9.826 1.00 53.34 159 PHE A C 1
ATOM 1239 O O . PHE A 1 159 ? -14.149 12.199 -10.840 1.00 53.34 159 PHE A O 1
ATOM 1246 N N . ASP A 1 160 ? -15.999 11.886 -9.609 1.00 51.25 160 ASP A N 1
ATOM 1247 C CA . ASP A 1 160 ? -16.760 11.301 -10.695 1.00 51.25 160 ASP A CA 1
ATOM 1248 C C . ASP A 1 160 ? -16.896 12.400 -11.750 1.00 51.25 160 ASP A C 1
ATOM 1250 O O . ASP A 1 160 ? -17.584 13.398 -11.522 1.00 51.25 160 ASP A O 1
ATOM 1254 N N . PRO A 1 161 ? -16.243 12.272 -12.905 1.00 44.12 161 PRO A N 1
ATOM 1255 C CA . PRO A 1 161 ? -16.208 13.368 -13.850 1.00 44.12 161 PRO A CA 1
ATOM 1256 C C . PRO A 1 161 ? -17.567 13.603 -14.516 1.00 44.12 161 PRO A C 1
ATOM 1258 O O . PRO A 1 161 ? -17.752 14.617 -15.186 1.00 44.12 161 PRO A O 1
ATOM 1261 N N . SER A 1 162 ? -18.524 12.683 -14.344 1.00 43.72 162 SER A N 1
ATOM 1262 C CA . SER A 1 162 ? -19.894 12.851 -14.817 1.00 43.72 162 SER A CA 1
ATOM 1263 C C . SER A 1 162 ? -20.741 13.737 -13.902 1.00 43.72 162 SER A C 1
ATOM 1265 O O . SER A 1 162 ? -21.697 14.345 -14.378 1.00 43.72 162 SER A O 1
ATOM 1267 N N . ASN A 1 163 ? -20.417 13.833 -12.607 1.00 51.69 163 ASN A N 1
ATOM 1268 C CA . ASN A 1 163 ? -21.265 14.544 -11.641 1.00 51.69 163 ASN A CA 1
ATOM 1269 C C . ASN A 1 163 ? -20.511 15.360 -10.575 1.00 51.69 163 ASN A C 1
ATOM 1271 O O . ASN A 1 163 ? -21.152 15.983 -9.730 1.00 51.69 163 ASN A O 1
ATOM 1275 N N . GLY A 1 164 ? -19.180 15.379 -10.609 1.00 56.31 164 GLY A N 1
ATOM 1276 C CA . GLY A 1 164 ? -18.335 16.129 -9.686 1.00 56.31 164 GLY A CA 1
ATOM 1277 C C . GLY A 1 164 ? -18.398 15.647 -8.235 1.00 56.31 164 GLY A C 1
ATOM 1278 O O . GLY A 1 164 ? -18.010 16.399 -7.346 1.00 56.31 164 GLY A O 1
ATOM 1279 N N . LYS A 1 165 ? -18.915 14.442 -7.949 1.00 58.03 165 LYS A N 1
ATOM 1280 C CA . LYS A 1 165 ? -18.916 13.884 -6.588 1.00 58.03 165 LYS A CA 1
ATOM 1281 C C . LYS A 1 165 ? -17.581 13.234 -6.271 1.00 58.03 165 LYS A C 1
ATOM 1283 O O . LYS A 1 165 ? -17.032 12.518 -7.098 1.00 58.03 165 LYS A O 1
ATOM 1288 N N . GLN A 1 166 ? -17.104 13.428 -5.048 1.00 59.41 166 GLN A N 1
ATOM 1289 C CA . GLN A 1 166 ? -15.918 12.737 -4.550 1.00 59.41 166 GLN A CA 1
ATOM 1290 C C . GLN A 1 166 ? -16.156 11.214 -4.542 1.00 59.41 166 GLN A C 1
ATOM 1292 O O . GLN A 1 166 ? -17.165 10.733 -4.024 1.00 59.41 166 GLN A O 1
ATOM 1297 N N . LEU A 1 167 ? -15.229 10.460 -5.136 1.00 59.25 167 LEU A N 1
ATOM 1298 C CA . LEU A 1 167 ? -15.266 8.997 -5.278 1.00 59.25 167 LEU A CA 1
ATOM 1299 C C . LEU A 1 167 ? -14.838 8.255 -4.008 1.00 59.25 167 LEU A C 1
ATOM 1301 O O . LEU A 1 167 ? -15.058 7.045 -3.887 1.00 59.25 167 LEU A O 1
ATOM 1305 N N . TRP A 1 168 ? -14.238 8.984 -3.075 1.00 66.94 168 TRP A N 1
ATOM 1306 C CA . TRP A 1 168 ? -14.052 8.601 -1.687 1.00 66.94 168 TRP A CA 1
ATOM 1307 C C . TRP A 1 168 ? -14.741 9.658 -0.834 1.00 66.94 168 TRP A C 1
ATOM 1309 O O . TRP A 1 168 ? -14.565 10.850 -1.077 1.00 66.94 168 TRP A O 1
ATOM 1319 N N . GLY A 1 169 ? -15.547 9.234 0.143 1.00 58.19 169 GLY A N 1
ATOM 1320 C CA . GLY A 1 169 ? -16.034 10.171 1.153 1.00 58.19 169 GLY A CA 1
ATOM 1321 C C . GLY A 1 169 ? -14.835 10.802 1.854 1.00 58.19 169 GLY A C 1
ATOM 1322 O O . GLY A 1 169 ? -13.824 10.119 2.043 1.00 58.19 169 GLY A O 1
ATOM 1323 N N . GLU A 1 170 ? -14.937 12.086 2.208 1.00 55.25 170 GLU A N 1
ATOM 1324 C CA . GLU A 1 170 ? -13.877 12.788 2.929 1.00 55.25 170 GLU A CA 1
ATOM 1325 C C . GLU A 1 170 ? -13.319 11.873 4.021 1.00 55.25 170 GLU A C 1
ATOM 1327 O O . GLU A 1 170 ? -14.066 11.344 4.855 1.00 55.25 170 GLU A O 1
ATOM 1332 N N . THR A 1 171 ? -11.998 11.693 4.008 1.00 67.62 171 THR A N 1
ATOM 1333 C CA . THR A 1 171 ? -11.210 11.125 5.103 1.00 67.62 171 THR A CA 1
ATOM 1334 C C . THR A 1 171 ? -11.215 9.601 5.290 1.00 67.62 171 THR A C 1
ATOM 1336 O O . THR A 1 171 ? -10.653 9.171 6.288 1.00 67.62 171 THR A O 1
ATOM 1339 N N . ASP A 1 172 ? -11.776 8.751 4.418 1.00 85.62 172 ASP A N 1
ATOM 1340 C CA . ASP A 1 172 ? -11.701 7.286 4.641 1.00 85.62 172 ASP A CA 1
ATOM 1341 C C . ASP A 1 172 ? -10.248 6.770 4.608 1.00 85.62 172 ASP A C 1
ATOM 1343 O O . ASP A 1 172 ? -9.453 7.117 3.733 1.00 85.62 172 ASP A O 1
ATOM 1347 N N . ILE A 1 173 ? -9.892 5.935 5.581 1.00 92.19 173 ILE A N 1
ATOM 1348 C CA . ILE A 1 173 ? -8.570 5.328 5.699 1.00 92.19 173 ILE A CA 1
ATOM 1349 C C . ILE A 1 173 ? -8.233 4.393 4.531 1.00 92.19 173 ILE A C 1
ATOM 1351 O O . ILE A 1 173 ? -7.071 4.290 4.135 1.00 92.19 173 ILE A O 1
ATOM 1355 N N . PHE A 1 174 ? -9.248 3.753 3.948 1.00 94.88 174 PHE A N 1
ATOM 1356 C CA . PHE A 1 174 ? -9.103 2.812 2.843 1.00 94.88 174 PHE A CA 1
ATOM 1357 C C . PHE A 1 174 ? -8.796 3.485 1.503 1.00 94.88 174 PHE A C 1
ATOM 1359 O O . PHE A 1 174 ? -8.399 2.801 0.564 1.00 94.88 174 PHE A O 1
ATOM 1366 N N . TYR A 1 175 ? -8.862 4.816 1.425 1.00 92.44 175 TYR A N 1
ATOM 1367 C CA . TYR A 1 175 ? -8.307 5.562 0.296 1.00 92.44 175 TYR A CA 1
ATOM 1368 C C . TYR A 1 175 ? -6.815 5.260 0.083 1.00 92.44 175 TYR A C 1
ATOM 1370 O O . TYR A 1 175 ? -6.372 5.056 -1.040 1.00 92.44 175 TYR A O 1
ATOM 1378 N N . ILE A 1 176 ? -6.039 5.149 1.167 1.00 94.88 176 ILE A N 1
ATOM 1379 C CA . ILE A 1 176 ? -4.609 4.807 1.085 1.00 94.88 176 ILE A CA 1
ATOM 1380 C C . ILE A 1 176 ? -4.404 3.419 0.469 1.00 94.88 176 ILE A C 1
ATOM 1382 O O . ILE A 1 176 ? -3.388 3.174 -0.172 1.00 94.88 176 ILE A O 1
ATOM 1386 N N . TRP A 1 177 ? -5.378 2.522 0.620 1.00 96.56 177 TRP A N 1
ATOM 1387 C CA . TRP A 1 177 ? -5.328 1.186 0.037 1.00 96.56 177 TRP A CA 1
ATOM 1388 C C . TRP A 1 177 ? -5.747 1.197 -1.436 1.00 96.56 177 TRP A C 1
ATOM 1390 O O . TRP A 1 177 ? -5.285 0.351 -2.192 1.00 96.56 177 TRP A O 1
ATOM 1400 N N . ASP A 1 178 ? -6.580 2.156 -1.852 1.00 94.81 178 ASP A N 1
ATOM 1401 C CA . ASP A 1 178 ? -6.933 2.390 -3.260 1.00 94.81 178 ASP A CA 1
ATOM 1402 C C . ASP A 1 178 ? -5.687 2.796 -4.041 1.00 94.81 178 ASP A C 1
ATOM 1404 O O . ASP A 1 178 ? -5.353 2.176 -5.045 1.00 94.81 178 ASP A O 1
ATOM 1408 N N . GLU A 1 179 ? -4.954 3.774 -3.503 1.00 94.50 179 GLU A N 1
ATOM 1409 C CA . GLU A 1 179 ? -3.651 4.198 -4.011 1.00 94.50 179 GLU A CA 1
ATOM 1410 C C . GLU A 1 179 ? -2.662 3.036 -4.008 1.00 94.50 179 GLU A C 1
ATOM 1412 O O . GLU A 1 179 ? -2.027 2.756 -5.020 1.00 94.50 179 GLU A O 1
ATOM 1417 N N . TRP A 1 180 ? -2.561 2.303 -2.897 1.00 97.81 180 TRP A N 1
ATOM 1418 C CA . TRP A 1 180 ? -1.660 1.160 -2.799 1.00 97.81 180 TRP A CA 1
ATOM 1419 C C . TRP A 1 180 ? -1.916 0.117 -3.894 1.00 97.81 180 TRP A C 1
ATOM 1421 O O . TRP A 1 180 ? -0.995 -0.284 -4.603 1.00 97.81 180 TRP A O 1
ATOM 1431 N N . ASN A 1 181 ? -3.178 -0.281 -4.056 1.00 97.44 181 ASN A N 1
ATOM 1432 C CA . ASN A 1 181 ? -3.639 -1.228 -5.062 1.00 97.44 181 ASN A CA 1
ATOM 1433 C C . ASN A 1 181 ? -3.334 -0.722 -6.484 1.00 97.44 181 ASN A C 1
ATOM 1435 O O . ASN A 1 181 ? -2.769 -1.462 -7.291 1.00 97.44 181 ASN A O 1
ATOM 1439 N N . ALA A 1 182 ? -3.610 0.552 -6.768 1.00 93.31 182 ALA A N 1
ATOM 1440 C CA . ALA A 1 182 ? -3.311 1.169 -8.055 1.00 93.31 182 ALA A CA 1
ATOM 1441 C C . ALA A 1 182 ? -1.804 1.247 -8.342 1.00 93.31 182 ALA A C 1
ATOM 1443 O O . ALA A 1 182 ? -1.373 0.977 -9.462 1.00 93.31 182 ALA A O 1
ATOM 1444 N N . TYR A 1 183 ? -0.974 1.563 -7.345 1.00 96.62 183 TYR A N 1
ATOM 1445 C CA . TYR A 1 183 ? 0.484 1.556 -7.480 1.00 96.62 183 TYR A CA 1
ATOM 1446 C C . TYR A 1 183 ? 1.044 0.152 -7.725 1.00 96.62 183 TYR A C 1
ATOM 1448 O O . TYR A 1 183 ? 1.934 0.013 -8.562 1.00 96.62 183 TYR A O 1
ATOM 1456 N N . ILE A 1 184 ? 0.528 -0.883 -7.048 1.00 97.19 184 ILE A N 1
ATOM 1457 C CA . ILE A 1 184 ? 0.943 -2.276 -7.287 1.00 97.19 184 ILE A CA 1
ATOM 1458 C C . ILE A 1 184 ? 0.701 -2.643 -8.754 1.00 97.19 184 ILE A C 1
ATOM 1460 O O . ILE A 1 184 ? 1.615 -3.099 -9.440 1.00 97.19 184 ILE A O 1
ATOM 1464 N N . TYR A 1 185 ? -0.511 -2.424 -9.268 1.00 93.25 185 TYR A N 1
ATOM 1465 C CA . TYR A 1 185 ? -0.840 -2.849 -10.631 1.00 93.25 185 TYR A CA 1
ATOM 1466 C C . TYR A 1 185 ? -0.291 -1.922 -11.716 1.00 93.25 185 TYR A C 1
ATOM 1468 O O . TYR A 1 185 ? 0.025 -2.399 -12.807 1.00 93.25 185 TYR A O 1
ATOM 1476 N N . GLY A 1 186 ? -0.075 -0.640 -11.412 1.00 88.25 186 GLY A N 1
ATOM 1477 C CA . GLY A 1 186 ? 0.736 0.244 -12.245 1.00 88.25 186 GLY A CA 1
ATOM 1478 C C . GLY A 1 186 ? 2.168 -0.280 -12.382 1.00 88.25 186 GLY A C 1
ATOM 1479 O O . GLY A 1 186 ? 2.656 -0.456 -13.496 1.00 88.25 186 GLY A O 1
ATOM 1480 N N . GLY A 1 187 ? 2.803 -0.645 -11.263 1.00 92.88 187 GLY A N 1
ATOM 1481 C CA . GLY A 1 187 ? 4.147 -1.225 -11.250 1.00 92.88 187 GLY A CA 1
ATOM 1482 C C . GLY A 1 187 ? 4.247 -2.574 -11.962 1.00 92.88 187 GLY A C 1
ATOM 1483 O O . GLY A 1 187 ? 5.185 -2.783 -12.729 1.00 92.88 187 GLY A O 1
ATOM 1484 N N . ARG A 1 188 ? 3.261 -3.466 -11.786 1.00 92.44 188 ARG A N 1
ATOM 1485 C CA . ARG A 1 188 ? 3.190 -4.730 -12.543 1.00 92.44 188 ARG A CA 1
ATOM 1486 C C . ARG A 1 188 ? 3.067 -4.486 -14.050 1.00 92.44 188 ARG A C 1
ATOM 1488 O O . ARG A 1 188 ? 3.740 -5.162 -14.821 1.00 92.44 188 ARG A O 1
ATOM 1495 N N . THR A 1 189 ? 2.263 -3.503 -14.458 1.00 86.88 189 THR A N 1
ATOM 1496 C CA . THR A 1 189 ? 2.102 -3.137 -15.875 1.00 86.88 189 THR A CA 1
ATOM 1497 C C . THR A 1 189 ? 3.405 -2.602 -16.464 1.00 86.88 189 THR A C 1
ATOM 1499 O O . THR A 1 189 ? 3.785 -3.010 -17.557 1.00 86.88 189 THR A O 1
ATOM 1502 N N . ASP A 1 190 ? 4.122 -1.740 -15.739 1.00 86.81 190 ASP A N 1
ATOM 1503 C CA . ASP A 1 190 ? 5.427 -1.235 -16.180 1.00 86.81 190 ASP A CA 1
ATOM 1504 C C . ASP A 1 190 ? 6.489 -2.340 -16.252 1.00 86.81 190 ASP A C 1
ATOM 1506 O O . ASP A 1 190 ? 7.343 -2.333 -17.138 1.00 86.81 190 ASP A O 1
ATOM 1510 N N . LEU A 1 191 ? 6.440 -3.316 -15.343 1.00 85.81 191 LEU A N 1
ATOM 1511 C CA . LEU A 1 191 ? 7.355 -4.454 -15.376 1.00 85.81 191 LEU A CA 1
ATOM 1512 C C . LEU A 1 191 ? 7.086 -5.359 -16.584 1.00 85.81 191 LEU A C 1
ATOM 1514 O O . LEU A 1 191 ? 8.026 -5.742 -17.280 1.00 85.81 191 LEU A O 1
ATOM 1518 N N . GLU A 1 192 ? 5.819 -5.670 -16.864 1.00 84.56 192 GLU A N 1
ATOM 1519 C CA . GLU A 1 192 ? 5.418 -6.413 -18.065 1.00 84.56 192 GLU A CA 1
ATOM 1520 C C . GLU A 1 192 ? 5.803 -5.647 -19.341 1.00 84.56 192 GLU A C 1
ATOM 1522 O O . GLU A 1 192 ? 6.354 -6.225 -20.280 1.00 84.56 192 GLU A O 1
ATOM 1527 N N . ALA A 1 193 ? 5.575 -4.331 -19.355 1.00 79.44 193 ALA A N 1
ATOM 1528 C CA . ALA A 1 193 ? 5.989 -3.437 -20.428 1.00 79.44 193 ALA A CA 1
ATOM 1529 C C . ALA A 1 193 ? 7.491 -3.545 -20.710 1.00 79.44 193 ALA A C 1
ATOM 1531 O O . ALA A 1 193 ? 7.883 -3.785 -21.854 1.00 79.44 193 ALA A O 1
ATOM 1532 N N . GLU A 1 194 ? 8.325 -3.447 -19.672 1.00 83.75 194 GLU A N 1
ATOM 1533 C CA . GLU A 1 194 ? 9.774 -3.554 -19.818 1.00 83.75 194 GLU A CA 1
ATOM 1534 C C . GLU A 1 194 ? 10.207 -4.929 -20.345 1.00 83.75 194 GLU A C 1
ATOM 1536 O O . GLU A 1 194 ? 11.099 -5.023 -21.190 1.00 83.75 194 GLU A O 1
ATOM 1541 N N . GLN A 1 195 ? 9.573 -6.005 -19.879 1.00 80.56 195 GLN A N 1
ATOM 1542 C CA . GLN A 1 195 ? 9.882 -7.365 -20.328 1.00 80.56 195 GLN A CA 1
ATOM 1543 C C . GLN A 1 195 ? 9.556 -7.585 -21.811 1.00 80.56 195 GLN A C 1
ATOM 1545 O O . GLN A 1 195 ? 10.261 -8.338 -22.487 1.00 80.56 195 GLN A O 1
ATOM 1550 N N . LEU A 1 196 ? 8.501 -6.941 -22.313 1.00 76.50 196 LEU A N 1
ATOM 1551 C CA . LEU A 1 196 ? 8.056 -7.068 -23.700 1.00 76.50 196 LEU A CA 1
ATOM 1552 C C . LEU A 1 196 ? 8.794 -6.118 -24.652 1.00 76.50 196 LEU A C 1
ATOM 1554 O O . LEU A 1 196 ? 9.087 -6.507 -25.783 1.00 76.50 196 LEU A O 1
ATOM 1558 N N . HIS A 1 197 ? 9.106 -4.898 -24.204 1.00 80.31 197 HIS A N 1
ATOM 1559 C CA . HIS A 1 197 ? 9.533 -3.801 -25.088 1.00 80.31 197 HIS A CA 1
ATOM 1560 C C . HIS A 1 197 ? 10.883 -3.176 -24.731 1.00 80.31 197 HIS A C 1
ATOM 1562 O O . HIS A 1 197 ? 11.449 -2.441 -25.539 1.00 80.31 197 HIS A O 1
ATOM 1568 N N . GLY A 1 198 ? 11.449 -3.505 -23.571 1.00 80.56 198 GLY A N 1
ATOM 1569 C CA . GLY A 1 198 ? 12.732 -2.986 -23.106 1.00 80.56 198 GLY A CA 1
ATOM 1570 C C . GLY A 1 198 ? 12.621 -1.842 -22.093 1.00 80.56 198 GLY A C 1
ATOM 1571 O O . GLY A 1 198 ? 11.552 -1.476 -21.629 1.00 80.56 198 GLY A O 1
ATOM 1572 N N . LYS A 1 199 ? 13.776 -1.309 -21.688 1.00 80.06 199 LYS A N 1
ATOM 1573 C CA . LYS A 1 199 ? 13.926 -0.442 -20.504 1.00 80.06 199 LYS A CA 1
ATOM 1574 C C . LYS A 1 199 ? 13.400 0.980 -20.712 1.00 80.06 199 LYS A C 1
ATOM 1576 O O . LYS A 1 199 ? 13.790 1.625 -21.683 1.00 80.06 199 LYS A O 1
ATOM 1581 N N . GLU A 1 200 ? 12.669 1.505 -19.725 1.00 74.88 200 GLU A N 1
ATOM 1582 C CA . GLU A 1 200 ? 12.091 2.865 -19.756 1.00 74.88 200 GLU A CA 1
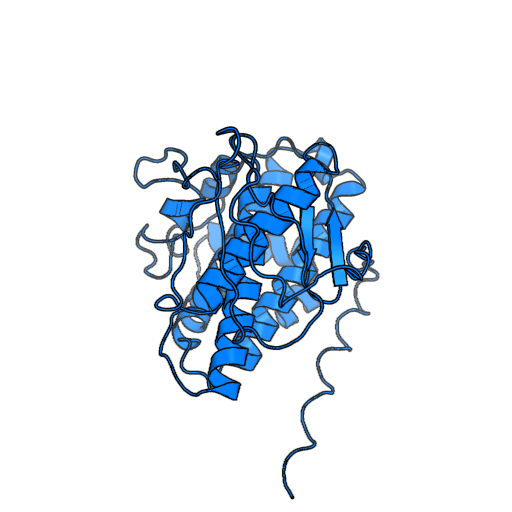ATOM 1583 C C . GLU A 1 200 ? 12.468 3.761 -18.549 1.00 74.88 200 GLU A C 1
ATOM 1585 O O . GLU A 1 200 ? 12.283 4.977 -18.593 1.00 74.88 200 GLU A O 1
ATOM 1590 N N . GLY A 1 201 ? 13.096 3.219 -17.492 1.00 79.81 201 GLY A N 1
ATOM 1591 C CA . GLY A 1 201 ? 13.704 4.017 -16.409 1.00 79.81 201 GLY A CA 1
ATOM 1592 C C . GLY A 1 201 ? 12.725 4.720 -15.453 1.00 79.81 201 GLY A C 1
ATOM 1593 O O . GLY A 1 201 ? 13.094 5.707 -14.797 1.00 79.81 201 GLY A O 1
ATOM 1594 N N . TRP A 1 202 ? 11.476 4.257 -15.381 1.00 84.94 202 TRP A N 1
ATOM 1595 C CA . TRP A 1 202 ? 10.437 4.814 -14.509 1.00 84.94 202 TRP A CA 1
ATOM 1596 C C . TRP A 1 202 ? 10.651 4.481 -13.026 1.00 84.94 202 TRP A C 1
ATOM 1598 O O . TRP A 1 202 ? 11.502 3.677 -12.666 1.00 84.94 202 TRP A O 1
ATOM 1608 N N . ASP A 1 203 ? 9.917 5.154 -12.137 1.00 88.12 203 ASP A N 1
ATOM 1609 C CA . ASP A 1 203 ? 9.923 4.853 -10.699 1.00 88.12 203 ASP A CA 1
ATOM 1610 C C . ASP A 1 203 ? 8.615 4.176 -10.281 1.00 88.12 203 ASP A C 1
ATOM 1612 O O . ASP A 1 203 ? 7.741 4.795 -9.666 1.00 88.12 203 ASP A O 1
ATOM 1616 N N . SER A 1 204 ? 8.487 2.906 -10.653 1.00 92.69 204 SER A N 1
ATOM 1617 C CA . SER A 1 204 ? 7.238 2.149 -10.503 1.00 92.69 204 SER A CA 1
ATOM 1618 C C . SER A 1 204 ? 7.273 1.165 -9.329 1.00 92.69 204 SER A C 1
ATOM 1620 O O . SER A 1 204 ? 6.252 0.582 -8.979 1.00 92.69 204 SER A O 1
ATOM 1622 N N . MET A 1 205 ? 8.432 1.020 -8.677 1.00 95.62 205 MET A N 1
ATOM 1623 C CA . MET A 1 205 ? 8.635 0.109 -7.542 1.00 95.62 205 MET A CA 1
ATOM 1624 C C . MET A 1 205 ? 8.504 0.802 -6.183 1.00 95.62 205 MET A C 1
ATOM 1626 O O . MET A 1 205 ? 8.165 0.170 -5.185 1.00 95.62 205 MET A O 1
ATOM 1630 N N . THR A 1 206 ? 8.760 2.111 -6.120 1.00 95.50 206 THR A N 1
ATOM 1631 C CA . THR A 1 206 ? 8.803 2.843 -4.848 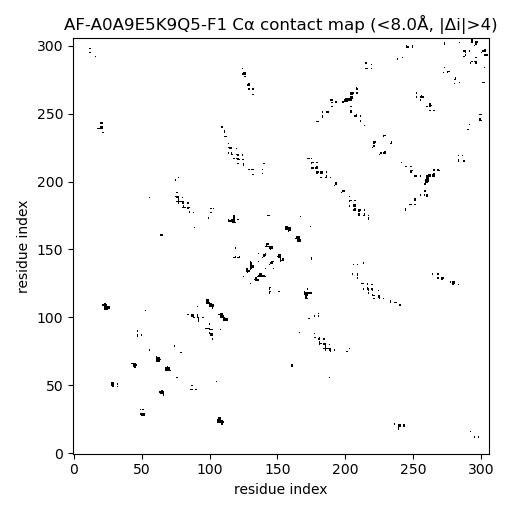1.00 95.50 206 THR A CA 1
ATOM 1632 C C . THR A 1 206 ? 7.426 3.032 -4.215 1.00 95.50 206 THR A C 1
ATOM 1634 O O . THR A 1 206 ? 7.258 2.799 -3.018 1.00 95.50 206 THR A O 1
ATOM 1637 N N . GLY A 1 207 ? 6.439 3.460 -5.011 1.00 95.62 207 GLY A N 1
ATOM 1638 C CA . GLY A 1 207 ? 5.086 3.755 -4.529 1.00 95.62 207 GLY A CA 1
ATOM 1639 C C . GLY A 1 207 ? 4.452 2.592 -3.757 1.00 95.62 207 GLY A C 1
ATOM 1640 O O . GLY A 1 207 ? 4.044 2.808 -2.614 1.00 95.62 207 GLY A O 1
ATOM 1641 N N . PRO A 1 208 ? 4.436 1.358 -4.303 1.00 97.75 208 PRO A N 1
ATOM 1642 C CA . PRO A 1 208 ? 3.923 0.183 -3.598 1.00 97.75 208 PRO A CA 1
ATOM 1643 C C . PRO A 1 208 ? 4.503 -0.001 -2.186 1.00 97.75 208 PRO A C 1
ATOM 1645 O O . PRO A 1 208 ? 3.761 -0.255 -1.238 1.00 97.75 208 PRO A O 1
ATOM 1648 N N . VAL A 1 209 ? 5.815 0.187 -2.013 1.00 97.94 209 VAL A N 1
ATOM 1649 C CA . VAL A 1 209 ? 6.483 0.008 -0.713 1.00 97.94 209 VAL A CA 1
ATOM 1650 C C . VAL A 1 209 ? 6.172 1.150 0.259 1.00 97.94 209 VAL A C 1
ATOM 1652 O O . VAL A 1 209 ? 5.966 0.901 1.447 1.00 97.94 209 VAL A O 1
ATOM 1655 N N . GLU A 1 210 ? 6.090 2.400 -0.208 1.00 96.81 210 GLU A N 1
ATOM 1656 C CA . GLU A 1 210 ? 5.654 3.518 0.644 1.00 96.81 210 GLU A CA 1
ATOM 1657 C C . GLU A 1 210 ? 4.231 3.283 1.170 1.00 96.81 210 GLU A C 1
ATOM 1659 O O . GLU A 1 210 ? 3.981 3.393 2.376 1.00 96.81 210 GLU A O 1
ATOM 1664 N N . PHE A 1 211 ? 3.323 2.875 0.281 1.00 97.81 211 PHE A N 1
ATOM 1665 C CA . PHE A 1 211 ? 1.928 2.629 0.622 1.00 97.81 211 PHE A CA 1
ATOM 1666 C C . PHE A 1 211 ? 1.702 1.402 1.508 1.00 97.81 211 PHE A C 1
ATOM 1668 O O . PHE A 1 211 ? 0.774 1.428 2.317 1.00 97.81 211 PHE A O 1
ATOM 1675 N N . LEU A 1 212 ? 2.568 0.386 1.466 1.00 98.31 212 LEU A N 1
ATOM 1676 C CA . LEU A 1 212 ? 2.582 -0.696 2.459 1.00 98.31 212 LEU A CA 1
ATOM 1677 C C . LEU A 1 212 ? 2.779 -0.145 3.886 1.00 98.31 212 LEU A C 1
ATOM 1679 O O . LEU A 1 212 ? 2.027 -0.471 4.812 1.00 98.31 212 LEU A O 1
ATOM 1683 N N . ILE A 1 213 ? 3.765 0.737 4.080 1.00 98.12 213 ILE A N 1
ATOM 1684 C CA . ILE A 1 213 ? 4.052 1.338 5.395 1.00 98.12 213 ILE A CA 1
ATOM 1685 C C . ILE A 1 213 ? 2.924 2.278 5.829 1.00 98.12 213 ILE A C 1
ATOM 1687 O O . ILE A 1 213 ? 2.503 2.260 6.988 1.00 98.12 213 ILE A O 1
ATOM 1691 N N . TYR A 1 214 ? 2.376 3.059 4.902 1.00 97.75 214 TYR A N 1
ATOM 1692 C CA . TYR A 1 214 ? 1.240 3.944 5.173 1.00 97.75 214 TYR A CA 1
ATOM 1693 C C . TYR A 1 214 ? -0.017 3.168 5.557 1.00 97.75 214 TYR A C 1
ATOM 1695 O O . TYR A 1 214 ? -0.687 3.512 6.532 1.00 97.75 214 TYR A O 1
ATOM 1703 N N . SER A 1 215 ? -0.287 2.070 4.857 1.00 98.31 215 SER A N 1
ATOM 1704 C CA . SER A 1 215 ? -1.399 1.168 5.149 1.00 98.31 215 SER A CA 1
ATOM 1705 C C . SER A 1 215 ? -1.230 0.468 6.498 1.00 98.31 215 SER A C 1
ATOM 1707 O O . SER A 1 215 ? -2.221 0.248 7.193 1.00 98.31 215 SER A O 1
ATOM 1709 N N . THR A 1 216 ? 0.012 0.214 6.932 1.00 98.56 216 THR A N 1
ATOM 1710 C CA . THR A 1 216 ? 0.309 -0.284 8.288 1.00 98.56 216 THR A CA 1
ATOM 1711 C C . THR A 1 216 ? -0.083 0.753 9.347 1.00 98.56 216 THR A C 1
ATOM 1713 O O . THR A 1 216 ? -0.759 0.422 10.322 1.00 98.56 216 THR A O 1
ATOM 1716 N N . GLY A 1 217 ? 0.261 2.031 9.137 1.00 98.19 217 GLY A N 1
ATOM 1717 C CA . GLY A 1 217 ? -0.247 3.131 9.968 1.00 98.19 217 GLY A CA 1
ATOM 1718 C C . GLY A 1 217 ? -1.778 3.228 9.941 1.00 98.19 217 GLY A C 1
ATOM 1719 O O . GLY A 1 217 ? -2.394 3.564 10.953 1.00 98.19 217 GLY A O 1
ATOM 1720 N N . GLY A 1 218 ? -2.394 2.855 8.816 1.00 97.94 218 GLY A N 1
ATOM 1721 C CA . GLY A 1 218 ? -3.836 2.677 8.677 1.00 97.94 218 GLY A CA 1
ATOM 1722 C C . GLY A 1 218 ? -4.417 1.649 9.651 1.00 97.94 218 GLY A C 1
ATOM 1723 O O . GLY A 1 218 ? -5.332 1.949 10.415 1.00 97.94 218 GLY A O 1
ATOM 1724 N N . LEU A 1 219 ? -3.836 0.452 9.704 1.00 98.44 219 LEU A N 1
ATOM 1725 C CA . LEU A 1 219 ? -4.250 -0.580 10.658 1.00 98.44 219 LEU A CA 1
ATOM 1726 C C . LEU A 1 219 ? -4.073 -0.135 12.123 1.00 98.44 219 LEU A C 1
ATOM 1728 O O . LEU A 1 219 ? -4.944 -0.383 12.959 1.00 98.44 219 LEU A O 1
ATOM 1732 N N . MET A 1 220 ? -2.994 0.587 12.443 1.00 98.56 220 MET A N 1
ATOM 1733 C CA . MET A 1 220 ? -2.805 1.156 13.785 1.00 98.56 220 MET A CA 1
ATOM 1734 C C . MET A 1 220 ? -3.865 2.213 14.128 1.00 98.56 220 MET A C 1
ATOM 1736 O O . MET A 1 220 ? -4.350 2.262 15.262 1.00 98.56 220 MET A O 1
ATOM 1740 N N . ALA A 1 221 ? -4.264 3.034 13.156 1.00 97.56 221 ALA A N 1
ATOM 1741 C CA . ALA A 1 221 ? -5.357 3.987 13.313 1.00 97.56 221 ALA A CA 1
ATOM 1742 C C . ALA A 1 221 ? -6.711 3.288 13.500 1.00 97.56 221 ALA A C 1
ATOM 1744 O O . ALA A 1 221 ? -7.477 3.726 14.355 1.00 97.56 221 ALA A O 1
ATOM 1745 N N . LEU A 1 222 ? -6.983 2.168 12.819 1.00 97.56 222 LEU A N 1
ATOM 1746 C CA . LEU A 1 222 ? -8.161 1.335 13.108 1.00 97.56 222 LEU A CA 1
ATOM 1747 C C . LEU A 1 222 ? -8.163 0.873 14.570 1.00 97.56 222 LEU A C 1
ATOM 1749 O O . LEU A 1 222 ? -9.128 1.133 15.288 1.00 97.56 222 LEU A O 1
ATOM 1753 N N . LYS A 1 223 ? -7.055 0.279 15.038 1.00 98.06 223 LYS A N 1
ATOM 1754 C CA . LYS A 1 223 ? -6.900 -0.173 16.433 1.00 98.06 223 LYS A CA 1
ATOM 1755 C C . LYS A 1 223 ? -7.137 0.954 17.437 1.00 98.06 223 LYS A C 1
ATOM 1757 O O . LYS A 1 223 ? -7.759 0.734 18.471 1.00 98.06 223 LYS A O 1
ATOM 1762 N N . LYS A 1 224 ? -6.639 2.162 17.150 1.00 97.94 224 LYS A N 1
ATOM 1763 C CA . LYS A 1 224 ? -6.698 3.301 18.076 1.00 97.94 224 LYS A CA 1
ATOM 1764 C C . LYS A 1 224 ? -8.025 4.060 18.044 1.00 97.94 224 LYS A C 1
ATOM 1766 O O . LYS A 1 224 ? -8.467 4.534 19.091 1.00 97.94 224 LYS A O 1
ATOM 1771 N N . CYS A 1 225 ? -8.608 4.244 16.864 1.00 96.81 225 CYS A N 1
ATOM 1772 C CA . CYS A 1 225 ? -9.677 5.213 16.626 1.00 96.81 225 CYS A CA 1
ATOM 1773 C C . CYS A 1 225 ? -11.031 4.573 16.299 1.00 96.81 225 CYS A C 1
ATOM 1775 O O . CYS A 1 225 ? -12.044 5.245 16.463 1.00 96.81 225 CYS A O 1
ATOM 1777 N N . ASP A 1 226 ? -11.073 3.296 15.909 1.00 97.06 226 ASP A N 1
ATOM 1778 C CA . ASP A 1 226 ? -12.318 2.543 15.725 1.00 97.06 226 ASP A CA 1
ATOM 1779 C C . ASP A 1 226 ? -12.240 1.169 16.409 1.00 97.06 226 ASP A C 1
ATOM 1781 O O . ASP A 1 226 ? -12.184 0.108 15.784 1.00 97.06 226 ASP A O 1
ATOM 1785 N N . HIS A 1 227 ? -12.238 1.202 17.746 1.00 97.12 227 HIS A N 1
ATOM 1786 C CA . HIS A 1 227 ? -12.189 0.003 18.585 1.00 97.12 227 HIS A CA 1
ATOM 1787 C C . HIS A 1 227 ? -13.324 -0.984 18.276 1.00 97.12 227 HIS A C 1
ATOM 1789 O O . HIS A 1 227 ? -13.107 -2.192 18.358 1.00 97.12 227 HIS A O 1
ATOM 1795 N N . GLY A 1 228 ? -14.522 -0.489 17.944 1.00 98.06 228 GLY A N 1
ATOM 1796 C CA . GLY A 1 228 ? -15.670 -1.337 17.622 1.00 98.06 228 GLY A CA 1
ATOM 1797 C C . GLY A 1 228 ? -15.433 -2.133 16.343 1.00 98.06 228 GLY A C 1
ATOM 1798 O O . GLY A 1 228 ? -15.605 -3.351 16.338 1.00 98.06 228 GLY A O 1
ATOM 1799 N N . PHE A 1 229 ? -14.965 -1.463 15.288 1.00 97.62 229 PHE A N 1
ATOM 1800 C CA . PHE A 1 229 ? -14.605 -2.115 14.035 1.00 97.62 229 PHE A CA 1
ATOM 1801 C C . PHE A 1 229 ? -13.423 -3.081 14.204 1.00 97.62 229 PHE A C 1
ATOM 1803 O O . PHE A 1 229 ? -13.513 -4.223 13.758 1.00 97.62 229 PHE A O 1
ATOM 1810 N N . TYR A 1 230 ? -12.349 -2.668 14.888 1.00 97.94 230 TYR A N 1
ATOM 1811 C CA . TYR A 1 230 ? -11.133 -3.475 15.073 1.00 97.94 230 TYR A CA 1
ATOM 1812 C C . TYR A 1 230 ? -11.387 -4.809 15.804 1.00 97.94 230 TYR A C 1
ATOM 1814 O O . TYR A 1 230 ? -10.764 -5.815 15.483 1.00 97.94 230 TYR A O 1
ATOM 1822 N N . HIS A 1 231 ? -12.340 -4.858 16.744 1.00 97.56 231 HIS A N 1
ATOM 1823 C CA . HIS A 1 231 ? -12.726 -6.106 17.425 1.00 97.56 231 HIS A CA 1
ATOM 1824 C C . HIS A 1 231 ? -13.862 -6.867 16.720 1.00 97.56 231 HIS A C 1
ATOM 1826 O O . HIS A 1 231 ? -14.295 -7.916 17.200 1.00 97.56 231 HIS A O 1
ATOM 1832 N N . SER A 1 232 ? -14.375 -6.349 15.602 1.00 97.94 232 SER A N 1
ATOM 1833 C CA . SER A 1 232 ? -15.441 -6.999 14.843 1.00 97.94 232 SER A CA 1
ATOM 1834 C C . SER A 1 232 ? -14.896 -8.111 13.935 1.00 97.94 232 SER A C 1
ATOM 1836 O O . SER A 1 232 ? -13.728 -8.075 13.538 1.00 97.94 232 SER A O 1
ATOM 1838 N N . PRO A 1 233 ? -15.738 -9.075 13.517 1.00 97.12 233 PRO A N 1
ATOM 1839 C CA . PRO A 1 233 ? -15.344 -10.071 12.521 1.00 97.12 233 PRO A CA 1
ATOM 1840 C C . PRO A 1 233 ? -14.850 -9.467 11.197 1.00 97.12 233 PRO A C 1
ATOM 1842 O O . PRO A 1 233 ? -13.955 -10.035 10.580 1.00 97.12 233 PRO A O 1
ATOM 1845 N N . ALA A 1 234 ? -15.370 -8.302 10.792 1.00 97.06 234 ALA A N 1
ATOM 1846 C CA . ALA A 1 234 ? -14.992 -7.640 9.541 1.00 97.06 234 ALA A CA 1
ATOM 1847 C C . ALA A 1 234 ? -13.518 -7.202 9.511 1.00 97.06 234 ALA A C 1
ATOM 1849 O O . ALA A 1 234 ? -12.924 -7.097 8.440 1.00 97.06 234 ALA A O 1
ATOM 1850 N N . TYR A 1 235 ? -12.888 -6.994 10.673 1.00 97.38 235 TYR A N 1
ATOM 1851 C CA . TYR A 1 235 ? -11.460 -6.687 10.727 1.00 97.38 235 TYR A CA 1
ATOM 1852 C C . TYR A 1 235 ? -10.588 -7.859 10.243 1.00 97.38 235 TYR A C 1
ATOM 1854 O O . TYR A 1 235 ? -9.491 -7.637 9.737 1.00 97.38 235 TYR A O 1
ATOM 1862 N N . GLN A 1 236 ? -11.071 -9.105 10.312 1.00 96.31 236 GLN A N 1
ATOM 1863 C CA . GLN A 1 236 ? -10.330 -10.240 9.750 1.00 96.31 236 GLN A CA 1
ATOM 1864 C C . GLN A 1 236 ? -10.230 -10.157 8.222 1.00 96.31 236 GLN A C 1
ATOM 1866 O O . GLN A 1 236 ? -9.166 -10.440 7.674 1.00 96.31 236 GLN A O 1
ATOM 1871 N N . ASP A 1 237 ? -11.280 -9.683 7.546 1.00 96.19 237 ASP A N 1
ATOM 1872 C CA . ASP A 1 237 ? -11.247 -9.450 6.097 1.00 96.19 237 ASP A CA 1
ATOM 1873 C C . ASP A 1 237 ? -10.249 -8.338 5.744 1.00 96.19 237 ASP A C 1
ATOM 1875 O O . ASP A 1 237 ? -9.502 -8.449 4.772 1.00 96.19 237 ASP A O 1
ATOM 1879 N N . VAL A 1 238 ? -10.163 -7.301 6.587 1.00 97.50 238 VAL A N 1
ATOM 1880 C CA . VAL A 1 238 ? -9.166 -6.226 6.465 1.00 97.50 238 VAL A CA 1
ATOM 1881 C C . VAL A 1 238 ? -7.746 -6.775 6.601 1.00 97.50 238 VAL A C 1
ATOM 1883 O O . VAL A 1 238 ? -6.893 -6.467 5.772 1.00 97.50 238 VAL A O 1
ATOM 1886 N N . LYS A 1 239 ? -7.475 -7.626 7.598 1.00 97.38 239 LYS A N 1
ATOM 1887 C CA . LYS A 1 239 ? -6.156 -8.259 7.764 1.00 97.38 239 LYS A CA 1
ATOM 1888 C C . LYS A 1 239 ? -5.790 -9.138 6.574 1.00 97.38 239 LYS A C 1
ATOM 1890 O O . LYS A 1 239 ? -4.665 -9.060 6.091 1.00 97.38 239 LYS A O 1
ATOM 1895 N N . ALA A 1 240 ? -6.729 -9.946 6.092 1.00 96.56 240 ALA A N 1
ATOM 1896 C CA . ALA A 1 240 ? -6.502 -10.820 4.949 1.00 96.56 240 ALA A CA 1
ATOM 1897 C C . ALA A 1 240 ? -6.211 -10.016 3.669 1.00 96.56 240 ALA A C 1
ATOM 1899 O O . ALA A 1 240 ? -5.291 -10.346 2.923 1.00 96.56 240 ALA A O 1
ATOM 1900 N N . ALA A 1 241 ? -6.946 -8.923 3.450 1.00 97.50 241 ALA A N 1
ATOM 1901 C CA . ALA A 1 241 ? -6.714 -7.998 2.346 1.00 97.50 241 ALA A CA 1
ATOM 1902 C C . ALA A 1 241 ? -5.352 -7.291 2.450 1.00 97.50 241 ALA A C 1
ATOM 1904 O O . ALA A 1 241 ? -4.626 -7.218 1.461 1.00 97.50 241 ALA A O 1
ATOM 1905 N N . PHE A 1 242 ? -4.979 -6.819 3.646 1.00 98.31 242 PHE A N 1
ATOM 1906 C CA . PHE A 1 242 ? -3.670 -6.211 3.888 1.00 98.31 242 PHE A CA 1
ATOM 1907 C C . PHE A 1 242 ? -2.531 -7.183 3.588 1.00 98.31 242 PHE A C 1
ATOM 1909 O O . PHE A 1 242 ? -1.602 -6.826 2.870 1.00 98.31 242 PHE A O 1
ATOM 1916 N N . ALA A 1 243 ? -2.606 -8.403 4.131 1.00 97.69 243 ALA A N 1
ATOM 1917 C CA . ALA A 1 243 ? -1.568 -9.411 3.949 1.00 97.69 243 ALA A CA 1
ATOM 1918 C C . ALA A 1 243 ? -1.369 -9.727 2.462 1.00 97.69 243 ALA A C 1
ATOM 1920 O O . ALA A 1 243 ? -0.240 -9.723 1.985 1.00 97.69 243 ALA A O 1
ATOM 1921 N N . TYR A 1 244 ? -2.469 -9.878 1.719 1.00 97.38 244 TYR A N 1
ATOM 1922 C CA . TYR A 1 244 ? -2.427 -10.089 0.276 1.00 97.38 244 TYR A CA 1
ATOM 1923 C C . TYR A 1 244 ? -1.732 -8.943 -0.473 1.00 97.38 244 TYR A C 1
ATOM 1925 O O . TYR A 1 244 ? -0.818 -9.188 -1.252 1.00 97.38 244 TYR A O 1
ATOM 1933 N N . LEU A 1 245 ? -2.109 -7.683 -0.227 1.00 98.00 245 LEU A N 1
ATOM 1934 C CA . LEU A 1 245 ? -1.476 -6.541 -0.903 1.00 98.00 245 LEU A CA 1
ATOM 1935 C C . LEU A 1 245 ? -0.002 -6.358 -0.497 1.00 98.00 245 LEU A C 1
ATOM 1937 O O . LEU A 1 245 ? 0.815 -5.915 -1.309 1.00 98.00 245 LEU A O 1
ATOM 1941 N N . ALA A 1 246 ? 0.357 -6.716 0.739 1.00 98.50 246 ALA A N 1
ATOM 1942 C CA . ALA A 1 246 ? 1.740 -6.722 1.210 1.00 98.50 246 ALA A CA 1
ATOM 1943 C C . ALA A 1 246 ? 2.582 -7.773 0.486 1.00 98.50 246 ALA A C 1
ATOM 1945 O O . ALA A 1 246 ? 3.675 -7.456 0.023 1.00 98.50 246 ALA A O 1
ATOM 1946 N N . GLU A 1 247 ? 2.056 -8.986 0.338 1.00 97.62 247 GLU A N 1
ATOM 1947 C CA . GLU A 1 247 ? 2.683 -10.055 -0.440 1.00 97.62 247 GLU A CA 1
ATOM 1948 C C . GLU A 1 247 ? 2.840 -9.635 -1.908 1.00 97.62 247 GLU A C 1
ATOM 1950 O O . GLU A 1 247 ? 3.953 -9.652 -2.421 1.00 97.62 247 GLU A O 1
ATOM 1955 N N . GLU A 1 248 ? 1.789 -9.106 -2.544 1.00 97.31 248 GLU A N 1
ATOM 1956 C CA . GLU A 1 248 ? 1.846 -8.604 -3.927 1.00 97.31 248 GLU A CA 1
ATOM 1957 C C . GLU A 1 248 ? 2.873 -7.476 -4.119 1.00 97.31 248 GLU A C 1
ATOM 1959 O O . GLU A 1 248 ? 3.541 -7.406 -5.151 1.00 97.31 248 GLU A O 1
ATOM 1964 N N . THR A 1 249 ? 3.029 -6.596 -3.124 1.00 98.44 249 THR A N 1
ATOM 1965 C CA . THR A 1 249 ? 4.051 -5.536 -3.136 1.00 98.44 249 THR A CA 1
ATOM 1966 C C . THR A 1 249 ? 5.458 -6.124 -3.136 1.00 98.44 249 THR A C 1
ATOM 1968 O O . THR A 1 249 ? 6.328 -5.666 -3.880 1.00 98.44 249 THR A O 1
ATOM 1971 N N . MET A 1 250 ? 5.692 -7.124 -2.288 1.00 98.38 250 MET A N 1
ATOM 1972 C CA . MET A 1 250 ? 7.001 -7.750 -2.138 1.00 98.38 250 MET A CA 1
ATOM 1973 C C . MET A 1 250 ? 7.338 -8.658 -3.321 1.00 98.38 250 MET A C 1
ATOM 1975 O O . MET A 1 250 ? 8.489 -8.660 -3.754 1.00 98.38 250 MET A O 1
ATOM 1979 N N . ASP A 1 251 ? 6.345 -9.338 -3.892 1.00 96.62 251 ASP A N 1
ATOM 1980 C CA . ASP A 1 251 ? 6.480 -10.114 -5.124 1.00 96.62 251 ASP A CA 1
ATOM 1981 C C . ASP A 1 251 ? 6.849 -9.208 -6.302 1.00 96.62 251 ASP A C 1
ATOM 1983 O O . ASP A 1 251 ? 7.851 -9.454 -6.971 1.00 96.62 251 ASP A O 1
ATOM 1987 N N . LEU A 1 252 ? 6.124 -8.098 -6.499 1.00 96.50 252 LEU A N 1
ATOM 1988 C CA . LEU A 1 252 ? 6.460 -7.098 -7.517 1.00 96.50 252 LEU A CA 1
ATOM 1989 C C . LEU A 1 252 ? 7.903 -6.593 -7.358 1.00 96.50 252 LEU A C 1
ATOM 1991 O O . LEU A 1 252 ? 8.661 -6.547 -8.329 1.00 96.50 252 LEU A O 1
ATOM 1995 N N . LEU A 1 253 ? 8.306 -6.237 -6.134 1.00 97.94 253 LEU A N 1
ATOM 1996 C CA . LEU A 1 253 ? 9.664 -5.768 -5.865 1.00 97.94 253 LEU A CA 1
ATOM 1997 C C . LEU A 1 253 ? 10.713 -6.858 -6.133 1.00 97.94 253 LEU A C 1
ATOM 1999 O O . LEU A 1 253 ? 11.793 -6.551 -6.640 1.00 97.94 253 LEU A O 1
ATOM 2003 N N . ALA A 1 254 ? 10.428 -8.116 -5.794 1.00 97.31 254 ALA A N 1
ATOM 2004 C CA . ALA A 1 254 ? 11.323 -9.245 -6.030 1.00 97.31 254 ALA A CA 1
ATOM 2005 C C . ALA A 1 254 ? 11.488 -9.542 -7.531 1.00 97.31 254 ALA A C 1
ATOM 2007 O O . ALA A 1 254 ? 12.616 -9.682 -8.008 1.00 97.31 254 ALA A O 1
ATOM 2008 N N . GLU A 1 255 ? 10.389 -9.575 -8.286 1.00 96.12 255 GLU A N 1
ATOM 2009 C CA . GLU A 1 255 ? 10.393 -9.733 -9.746 1.00 96.12 255 GLU A CA 1
ATOM 2010 C C . GLU A 1 255 ? 11.123 -8.565 -10.438 1.00 96.12 255 GLU A C 1
ATOM 2012 O O . GLU A 1 255 ? 11.840 -8.752 -11.423 1.00 96.12 255 GLU A O 1
ATOM 2017 N N . GLY A 1 256 ? 10.987 -7.354 -9.890 1.00 96.31 256 GLY A N 1
ATOM 2018 C CA . GLY A 1 256 ? 11.558 -6.121 -10.421 1.00 96.31 256 GLY A CA 1
ATOM 2019 C C . GLY A 1 256 ? 13.041 -5.879 -10.125 1.00 96.31 256 GLY A C 1
ATOM 2020 O O . GLY A 1 256 ? 13.569 -4.882 -10.616 1.00 96.31 256 GLY A O 1
ATOM 2021 N N . GLN A 1 257 ? 13.745 -6.736 -9.369 1.00 97.25 257 GLN A N 1
ATOM 2022 C CA . GLN A 1 257 ? 15.117 -6.452 -8.893 1.00 97.25 257 GLN A CA 1
ATOM 2023 C C . GLN A 1 257 ? 16.139 -6.176 -10.007 1.00 97.25 257 GLN A C 1
ATOM 2025 O O . GLN A 1 257 ? 17.086 -5.422 -9.797 1.00 97.25 257 GLN A O 1
ATOM 2030 N N . SER A 1 258 ? 15.970 -6.776 -11.188 1.00 95.56 258 SER A N 1
ATOM 2031 C CA . SER A 1 258 ? 16.854 -6.555 -12.344 1.00 95.56 258 SER A CA 1
ATOM 2032 C C . SER A 1 258 ? 16.302 -5.564 -13.373 1.00 95.56 258 SER A C 1
ATOM 2034 O O . SER A 1 258 ? 16.908 -5.396 -14.435 1.00 95.56 258 SER A O 1
ATOM 2036 N N . SER A 1 259 ? 15.143 -4.962 -13.096 1.00 94.75 259 SER A N 1
ATOM 2037 C CA . SER A 1 259 ? 14.472 -4.034 -14.009 1.00 94.75 259 SER A CA 1
ATOM 2038 C C . SER A 1 259 ? 15.095 -2.636 -13.975 1.00 94.75 259 SER A C 1
ATOM 2040 O O . SER A 1 259 ? 15.884 -2.300 -13.090 1.00 94.75 259 SER A O 1
ATOM 2042 N N . SER A 1 260 ? 14.724 -1.789 -14.933 1.00 93.50 260 SER A N 1
ATOM 2043 C CA . SER A 1 260 ? 15.050 -0.359 -14.922 1.00 93.50 260 SER A CA 1
ATOM 2044 C C . SER A 1 260 ? 14.123 0.481 -14.036 1.00 93.50 260 SER A C 1
ATOM 2046 O O . SER A 1 260 ? 14.318 1.691 -13.932 1.00 93.50 260 SER A O 1
ATOM 2048 N N . LEU A 1 261 ? 13.155 -0.147 -13.357 1.00 92.38 261 LEU A N 1
ATOM 2049 C CA . LEU A 1 261 ? 12.066 0.510 -12.619 1.00 92.38 261 LEU A CA 1
ATOM 2050 C C . LEU A 1 261 ? 12.453 0.976 -11.203 1.00 92.38 261 LEU A C 1
ATOM 2052 O O . LEU A 1 261 ? 11.608 1.098 -10.313 1.00 92.38 261 LEU A O 1
ATOM 2056 N N . LYS A 1 262 ? 13.749 1.228 -10.998 1.00 93.56 262 LYS A N 1
ATOM 2057 C CA . LYS A 1 262 ? 14.371 1.731 -9.762 1.00 93.56 262 LYS A CA 1
ATOM 2058 C C . LYS A 1 262 ? 14.088 0.899 -8.496 1.00 93.56 262 LYS A C 1
ATOM 2060 O O . LYS A 1 262 ? 13.764 1.478 -7.450 1.00 93.56 262 LYS A O 1
ATOM 2065 N N . PRO A 1 263 ? 14.228 -0.442 -8.527 1.00 96.19 263 PRO A N 1
ATOM 2066 C CA . PRO A 1 263 ? 14.042 -1.282 -7.339 1.00 96.19 263 PRO A CA 1
ATOM 2067 C C . PRO A 1 263 ? 14.967 -0.886 -6.173 1.00 96.19 263 PRO A C 1
ATOM 2069 O O . PRO A 1 263 ? 14.607 -1.052 -5.009 1.00 96.19 263 PRO A O 1
ATOM 2072 N N . GLU A 1 264 ? 16.138 -0.304 -6.449 1.00 96.75 264 GLU A N 1
ATOM 2073 C CA . GLU A 1 264 ? 17.079 0.175 -5.436 1.00 96.75 264 GLU A CA 1
ATOM 2074 C C . GLU A 1 264 ? 16.490 1.263 -4.528 1.00 96.75 264 GLU A C 1
ATOM 2076 O O . GLU A 1 264 ? 16.797 1.297 -3.335 1.00 96.75 264 GLU A O 1
ATOM 2081 N N . ARG A 1 265 ? 15.598 2.117 -5.051 1.00 95.19 265 ARG A N 1
ATOM 2082 C CA . ARG A 1 265 ? 14.912 3.140 -4.247 1.00 95.19 265 ARG A CA 1
ATOM 2083 C C . ARG A 1 265 ? 13.947 2.488 -3.263 1.00 95.19 265 ARG A C 1
ATOM 2085 O O . ARG A 1 265 ? 14.012 2.764 -2.066 1.00 95.19 265 ARG A O 1
ATOM 2092 N N . ALA A 1 266 ? 13.115 1.576 -3.753 1.00 96.19 266 ALA A N 1
ATOM 2093 C CA . ALA A 1 266 ? 12.184 0.808 -2.935 1.00 96.19 266 ALA A CA 1
ATOM 2094 C C . ALA A 1 266 ? 12.915 0.006 -1.837 1.00 96.19 266 ALA A C 1
ATOM 2096 O O . ALA A 1 266 ? 12.537 0.065 -0.665 1.00 96.19 266 ALA A O 1
ATOM 2097 N N . ASN A 1 267 ? 14.022 -0.656 -2.192 1.00 97.38 267 ASN A N 1
ATOM 2098 C CA . ASN A 1 267 ? 14.875 -1.385 -1.251 1.00 97.38 267 ASN A CA 1
ATOM 2099 C C . ASN A 1 267 ? 15.451 -0.469 -0.158 1.00 97.38 267 ASN A C 1
ATOM 2101 O O . ASN A 1 267 ? 15.372 -0.811 1.021 1.00 97.38 267 ASN A O 1
ATOM 2105 N N . ALA A 1 268 ? 15.979 0.707 -0.518 1.00 96.25 268 ALA A N 1
ATOM 2106 C CA . ALA A 1 268 ? 16.547 1.650 0.448 1.00 96.25 268 ALA A CA 1
ATOM 2107 C C . ALA A 1 268 ? 15.499 2.170 1.450 1.00 96.25 268 ALA A C 1
ATOM 2109 O O . ALA A 1 268 ? 15.787 2.348 2.637 1.00 96.25 268 ALA A O 1
ATOM 2110 N N . TYR A 1 269 ? 14.265 2.398 0.996 1.00 96.31 269 TYR A N 1
ATOM 2111 C CA . TYR A 1 269 ? 13.163 2.789 1.875 1.00 96.31 269 TYR A CA 1
ATOM 2112 C C . TYR A 1 269 ? 12.757 1.661 2.826 1.00 96.31 269 TYR A C 1
ATOM 2114 O O . TYR A 1 269 ? 12.583 1.883 4.027 1.00 96.31 269 TYR A O 1
ATOM 2122 N N . LEU A 1 270 ? 12.669 0.434 2.312 1.00 97.00 270 LEU A N 1
ATOM 2123 C CA . LEU A 1 270 ? 12.336 -0.735 3.115 1.00 97.00 270 LEU A CA 1
ATOM 2124 C C . LEU A 1 270 ? 13.424 -1.044 4.153 1.00 97.00 270 LEU A C 1
ATOM 2126 O O . LEU A 1 270 ? 13.120 -1.350 5.305 1.00 97.00 270 LEU A O 1
ATOM 2130 N N . GLU A 1 271 ? 14.696 -0.899 3.786 1.00 97.00 271 GLU A N 1
ATOM 2131 C CA . GLU A 1 271 ? 15.824 -1.004 4.711 1.00 97.00 271 GLU A CA 1
ATOM 2132 C C . GLU A 1 271 ? 15.744 0.057 5.813 1.00 97.00 271 GLU A C 1
ATOM 2134 O O . GLU A 1 271 ? 15.867 -0.273 6.995 1.00 97.00 271 GLU A O 1
ATOM 2139 N N . ARG A 1 272 ? 15.433 1.313 5.466 1.00 96.38 272 ARG A N 1
ATOM 2140 C CA . ARG A 1 272 ? 15.207 2.369 6.463 1.00 96.38 272 ARG A CA 1
ATOM 2141 C C . ARG A 1 272 ? 14.097 1.992 7.441 1.00 96.38 272 ARG A C 1
ATOM 2143 O O . ARG A 1 272 ? 14.265 2.169 8.647 1.00 96.38 272 ARG A O 1
ATOM 2150 N N . PHE A 1 273 ? 12.987 1.443 6.953 1.00 96.94 273 PHE A N 1
ATOM 2151 C CA . PHE A 1 273 ? 11.912 0.960 7.816 1.00 96.94 273 PHE A CA 1
ATOM 2152 C C . PHE A 1 273 ? 12.371 -0.177 8.739 1.00 96.94 273 PHE A C 1
ATOM 2154 O O . PHE A 1 273 ? 12.096 -0.135 9.941 1.00 96.94 273 PHE A O 1
ATOM 2161 N N . ARG A 1 274 ? 13.103 -1.164 8.215 1.00 97.12 274 ARG A N 1
ATOM 2162 C CA . ARG A 1 274 ? 13.606 -2.318 8.981 1.00 97.12 274 ARG A CA 1
ATOM 2163 C C . ARG A 1 274 ? 14.601 -1.907 10.066 1.00 97.12 274 ARG A C 1
ATOM 2165 O O . ARG A 1 274 ? 14.511 -2.388 11.194 1.00 97.12 274 ARG A O 1
ATOM 2172 N N . LEU A 1 275 ? 15.520 -1.001 9.736 1.00 96.38 275 LEU A N 1
ATOM 2173 C CA . LEU A 1 275 ? 16.660 -0.650 10.584 1.00 96.38 275 LEU A CA 1
ATOM 2174 C C . LEU A 1 275 ? 16.425 0.573 11.476 1.00 96.38 275 LEU A C 1
ATOM 2176 O O . LEU A 1 275 ? 17.186 0.774 12.428 1.00 96.38 275 LEU A O 1
ATOM 2180 N N . SER A 1 276 ? 15.385 1.380 11.220 1.00 95.88 276 SER A N 1
ATOM 2181 C CA . SER A 1 276 ? 15.125 2.581 12.020 1.00 95.88 276 SER A CA 1
ATOM 2182 C C . SER A 1 276 ? 14.989 2.252 13.509 1.00 95.88 276 SER A C 1
ATOM 2184 O O . SER A 1 276 ? 14.261 1.339 13.920 1.00 95.88 276 SER A O 1
ATOM 2186 N N . GLN A 1 277 ? 15.684 3.047 14.323 1.00 96.44 277 GLN A N 1
ATOM 2187 C CA . GLN A 1 277 ? 15.703 2.934 15.777 1.00 96.44 277 GLN A CA 1
ATOM 2188 C C . GLN A 1 277 ? 14.682 3.835 16.473 1.00 96.44 277 GLN A C 1
ATOM 2190 O O . GLN A 1 277 ? 14.591 3.787 17.703 1.00 96.44 277 GLN A O 1
ATOM 2195 N N . SER A 1 278 ? 13.907 4.626 15.722 1.00 96.69 278 SER A N 1
ATOM 2196 C CA . SER A 1 278 ? 12.877 5.481 16.306 1.00 96.69 278 SER A CA 1
ATOM 2197 C C . SER A 1 278 ? 11.802 4.642 17.004 1.00 96.69 278 SER A C 1
ATOM 2199 O O . SER A 1 278 ? 11.468 3.529 16.585 1.00 96.69 278 SER A O 1
ATOM 2201 N N . ASN A 1 279 ? 11.236 5.180 18.087 1.00 97.19 279 ASN A N 1
ATOM 2202 C CA . ASN A 1 279 ? 10.179 4.492 18.833 1.00 97.19 279 ASN A CA 1
ATOM 2203 C C . ASN A 1 279 ? 8.942 4.236 17.959 1.00 97.19 279 ASN A C 1
ATOM 2205 O O . ASN A 1 279 ? 8.296 3.203 18.102 1.00 97.19 279 ASN A O 1
ATOM 2209 N N . GLN A 1 280 ? 8.642 5.142 17.026 1.00 96.25 280 GLN A N 1
ATOM 2210 C CA . GLN A 1 280 ? 7.524 4.997 16.095 1.00 96.25 280 GLN A CA 1
ATOM 2211 C C . GLN A 1 280 ? 7.773 3.861 15.091 1.00 96.25 280 GLN A C 1
ATOM 2213 O O . GLN A 1 280 ? 6.884 3.042 14.875 1.00 96.25 280 GLN A O 1
ATOM 2218 N N . ALA A 1 281 ? 8.984 3.744 14.531 1.00 97.25 281 ALA A N 1
ATOM 2219 C CA . ALA A 1 281 ? 9.305 2.652 13.612 1.00 97.25 281 ALA A CA 1
ATOM 2220 C C . ALA A 1 281 ? 9.308 1.294 14.332 1.00 97.25 281 ALA A C 1
ATOM 2222 O O . ALA A 1 281 ? 8.779 0.313 13.812 1.00 97.25 281 ALA A O 1
ATOM 2223 N N . LYS A 1 282 ? 9.828 1.246 15.568 1.00 97.75 282 LYS A N 1
ATOM 2224 C CA . LYS A 1 282 ? 9.727 0.062 16.436 1.00 97.75 282 LYS A CA 1
ATOM 2225 C C . LYS A 1 282 ? 8.268 -0.317 16.701 1.00 97.75 282 LYS A C 1
ATOM 2227 O O . LYS A 1 282 ? 7.935 -1.491 16.593 1.00 97.75 282 LYS A O 1
ATOM 2232 N N . ALA A 1 283 ? 7.402 0.659 16.983 1.00 98.00 283 ALA A N 1
ATOM 2233 C CA . ALA A 1 283 ? 5.978 0.421 17.207 1.00 98.00 283 ALA A CA 1
ATOM 2234 C C . ALA A 1 283 ? 5.272 -0.147 15.964 1.00 98.00 283 ALA A C 1
ATOM 2236 O O . ALA A 1 283 ? 4.521 -1.106 16.102 1.00 98.00 283 ALA A O 1
ATOM 2237 N N . LEU A 1 284 ? 5.558 0.371 14.762 1.00 98.19 284 LEU A N 1
ATOM 2238 C CA . LEU A 1 284 ? 5.038 -0.190 13.505 1.00 98.19 284 LEU A CA 1
ATOM 2239 C C . LEU A 1 284 ? 5.468 -1.650 13.315 1.00 98.19 284 LEU A C 1
ATOM 2241 O O . LEU A 1 284 ? 4.640 -2.513 13.033 1.00 98.19 284 LEU A O 1
ATOM 2245 N N . ARG A 1 285 ? 6.759 -1.946 13.500 1.00 98.12 285 ARG A N 1
ATOM 2246 C CA . ARG A 1 285 ? 7.289 -3.310 13.351 1.00 98.12 285 ARG A CA 1
ATOM 2247 C C . ARG A 1 285 ? 6.712 -4.276 14.384 1.00 98.12 285 ARG A C 1
ATOM 2249 O O . ARG A 1 285 ? 6.372 -5.401 14.039 1.00 98.12 285 ARG A O 1
ATOM 2256 N N . SER A 1 286 ? 6.576 -3.851 15.640 1.00 97.81 286 SER A N 1
ATOM 2257 C CA . SER A 1 286 ? 5.917 -4.657 16.676 1.00 97.81 286 SER A CA 1
ATOM 2258 C C . SER A 1 286 ? 4.444 -4.889 16.363 1.00 97.81 286 SER A C 1
ATOM 2260 O O . SER A 1 286 ? 3.988 -6.018 16.472 1.00 97.81 286 SER A O 1
ATOM 2262 N N . PHE A 1 287 ? 3.729 -3.871 15.879 1.00 98.25 287 PHE A N 1
ATOM 2263 C CA . PHE A 1 287 ? 2.337 -4.018 15.464 1.00 98.25 287 PHE A CA 1
ATOM 2264 C C . PHE A 1 287 ? 2.171 -5.058 14.344 1.00 98.25 287 PHE A C 1
ATOM 2266 O O . PHE A 1 287 ? 1.294 -5.910 14.436 1.00 98.25 287 PHE A O 1
ATOM 2273 N N . ILE A 1 288 ? 3.038 -5.052 13.324 1.00 98.06 288 ILE A N 1
ATOM 2274 C CA . ILE A 1 288 ? 3.001 -6.070 12.259 1.00 98.06 288 ILE A CA 1
ATOM 2275 C C . ILE A 1 288 ? 3.202 -7.477 12.840 1.00 98.06 288 ILE A C 1
ATOM 2277 O O . ILE A 1 288 ? 2.453 -8.390 12.502 1.00 98.06 288 ILE A O 1
ATOM 2281 N N . ARG A 1 289 ? 4.176 -7.655 13.740 1.00 97.06 289 ARG A N 1
ATOM 2282 C CA . ARG A 1 289 ? 4.433 -8.952 14.389 1.00 97.06 289 ARG A CA 1
ATOM 2283 C C . ARG A 1 289 ? 3.254 -9.416 15.245 1.00 97.06 289 ARG A C 1
ATOM 2285 O O . ARG A 1 289 ? 2.882 -10.581 15.177 1.00 97.06 289 ARG A O 1
ATOM 2292 N N . GLU A 1 290 ? 2.637 -8.510 16.000 1.00 96.69 290 GLU A N 1
ATOM 2293 C CA . GLU A 1 290 ? 1.440 -8.793 16.804 1.00 96.69 290 GLU A CA 1
ATOM 2294 C C . GLU A 1 290 ? 0.245 -9.209 15.935 1.00 96.69 290 GLU A C 1
ATOM 2296 O O . GLU A 1 290 ? -0.483 -10.136 16.285 1.00 96.69 290 GLU A O 1
ATOM 2301 N N . GLU A 1 291 ? 0.025 -8.530 14.807 1.00 96.50 291 GLU A N 1
ATOM 2302 C CA . GLU A 1 291 ? -1.133 -8.783 13.952 1.00 96.50 291 GLU A CA 1
ATOM 2303 C C . GLU A 1 291 ? -0.961 -10.007 13.049 1.00 96.50 291 GLU A C 1
ATOM 2305 O O . GLU A 1 291 ? -1.920 -10.753 12.847 1.00 96.50 291 GLU A O 1
ATOM 2310 N N . PHE A 1 292 ? 0.227 -10.216 12.488 1.00 96.19 292 PHE A N 1
ATOM 2311 C CA . PHE A 1 292 ? 0.445 -11.197 11.420 1.00 96.19 292 PHE A CA 1
ATOM 2312 C C . PHE A 1 292 ? 1.362 -12.358 11.828 1.00 96.19 292 PHE A C 1
ATOM 2314 O O . PHE A 1 292 ? 1.442 -13.351 11.108 1.00 96.19 292 PHE A O 1
ATOM 2321 N N . GLY A 1 293 ? 1.996 -12.278 13.000 1.00 95.25 293 GLY A N 1
ATOM 2322 C CA . GLY A 1 293 ? 2.954 -13.264 13.492 1.00 95.25 293 GLY A CA 1
ATOM 2323 C C . GLY A 1 293 ? 4.389 -12.993 13.030 1.00 95.25 293 GLY A C 1
ATOM 2324 O O . GLY A 1 293 ? 4.630 -12.348 12.008 1.00 95.25 293 GLY A O 1
ATOM 2325 N N . GLU A 1 294 ? 5.352 -13.506 13.800 1.00 95.56 294 GLU A N 1
ATOM 2326 C CA . GLU A 1 294 ? 6.795 -13.352 13.544 1.00 95.56 294 GLU A CA 1
ATOM 2327 C C . GLU A 1 294 ? 7.207 -13.924 12.181 1.00 95.56 294 GLU A C 1
ATOM 2329 O O . GLU A 1 294 ? 7.900 -13.254 11.415 1.00 95.56 294 GLU A O 1
ATOM 2334 N N . ASP A 1 295 ? 6.735 -15.128 11.842 1.00 95.25 295 ASP A N 1
ATOM 2335 C CA . ASP A 1 295 ? 7.099 -15.804 10.591 1.00 95.25 295 ASP A CA 1
ATOM 2336 C C . ASP A 1 295 ? 6.662 -15.000 9.361 1.00 95.25 295 ASP A C 1
ATOM 2338 O O . ASP A 1 295 ? 7.440 -14.831 8.423 1.00 95.25 295 ASP A O 1
ATOM 2342 N N . TRP A 1 296 ? 5.443 -14.452 9.378 1.00 95.56 296 TRP A N 1
ATOM 2343 C CA . TRP A 1 296 ? 4.938 -13.621 8.284 1.00 95.56 296 TRP A CA 1
ATOM 2344 C C . TRP A 1 296 ? 5.670 -12.277 8.221 1.00 95.56 296 TRP A C 1
ATOM 2346 O O . TRP A 1 296 ? 6.113 -11.860 7.152 1.00 95.56 296 TRP A O 1
ATOM 2356 N N . ALA A 1 297 ? 5.858 -11.610 9.364 1.00 96.88 297 ALA A N 1
ATOM 2357 C CA . ALA A 1 297 ? 6.553 -10.324 9.428 1.00 96.88 297 ALA A CA 1
ATOM 2358 C C . ALA A 1 297 ? 8.003 -10.423 8.920 1.00 96.88 297 ALA A C 1
ATOM 2360 O O . ALA A 1 297 ? 8.483 -9.531 8.212 1.00 96.88 297 ALA A O 1
ATOM 2361 N N . SER A 1 298 ? 8.682 -11.522 9.248 1.00 96.31 298 SER A N 1
ATOM 2362 C CA . SER A 1 298 ? 10.023 -11.838 8.764 1.00 96.31 298 SER A CA 1
ATOM 2363 C C . SER A 1 298 ? 10.015 -12.220 7.281 1.00 96.31 298 SER A C 1
ATOM 2365 O O . SER A 1 298 ? 10.772 -11.644 6.503 1.00 96.31 298 SER A O 1
ATOM 2367 N N . GLY A 1 299 ? 9.131 -13.130 6.863 1.00 95.62 299 GLY A N 1
ATOM 2368 C CA . GLY A 1 299 ? 9.095 -13.654 5.496 1.00 95.62 299 GLY A CA 1
ATOM 2369 C C . GLY A 1 299 ? 8.657 -12.637 4.442 1.00 95.62 299 GLY A C 1
ATOM 2370 O O . GLY A 1 299 ? 9.262 -12.569 3.376 1.00 95.62 299 GLY A O 1
ATOM 2371 N N . VAL A 1 300 ? 7.641 -11.825 4.740 1.00 96.50 300 VAL A N 1
ATOM 2372 C CA . VAL A 1 300 ? 7.098 -10.839 3.793 1.00 96.50 300 VAL A CA 1
ATOM 2373 C C . VAL A 1 300 ? 7.840 -9.517 3.924 1.00 96.50 300 VAL A C 1
ATOM 2375 O O . VAL A 1 300 ? 8.421 -9.014 2.968 1.00 96.50 300 VAL A O 1
ATOM 2378 N N . VAL A 1 301 ? 7.880 -8.946 5.128 1.00 96.00 301 VAL A N 1
ATOM 2379 C CA . VAL A 1 301 ? 8.374 -7.574 5.314 1.00 96.00 301 VAL A CA 1
ATOM 2380 C C . VAL A 1 301 ? 9.862 -7.537 5.680 1.00 96.00 301 VAL A C 1
ATOM 2382 O O . VAL A 1 301 ? 10.490 -6.479 5.606 1.00 96.00 301 VAL A O 1
ATOM 2385 N N . GLY A 1 302 ? 10.490 -8.671 6.004 1.00 95.94 302 GLY A N 1
ATOM 2386 C CA . GLY A 1 302 ? 11.901 -8.731 6.404 1.00 95.94 302 GLY A CA 1
ATOM 2387 C C . GLY A 1 302 ? 12.160 -8.133 7.787 1.00 95.94 302 GLY A C 1
ATOM 2388 O O . GLY A 1 302 ? 13.221 -7.551 8.015 1.00 95.94 302 GLY A O 1
ATOM 2389 N N . ILE A 1 303 ? 11.179 -8.197 8.692 1.00 93.06 303 ILE A N 1
ATOM 2390 C CA . ILE A 1 303 ? 11.310 -7.734 10.077 1.00 93.06 303 ILE A CA 1
ATOM 2391 C C . ILE A 1 303 ? 11.681 -8.935 10.951 1.00 93.06 303 ILE A C 1
ATOM 2393 O O . ILE A 1 303 ? 10.828 -9.759 11.264 1.00 93.06 303 ILE A O 1
ATOM 2397 N N . GLY A 1 304 ? 12.949 -9.027 11.349 1.00 85.31 304 GLY A N 1
ATOM 2398 C CA . GLY A 1 304 ? 13.407 -10.043 12.298 1.00 85.31 304 GLY A CA 1
ATOM 2399 C C . GLY A 1 304 ? 13.090 -9.702 13.759 1.00 85.31 304 GLY A C 1
ATOM 2400 O O . GLY A 1 304 ? 12.786 -8.554 14.107 1.00 85.31 304 GLY A O 1
ATOM 2401 N N . SER A 1 305 ? 13.228 -10.703 14.626 1.00 73.44 305 SER A N 1
ATOM 2402 C CA . SER A 1 305 ? 13.186 -10.586 16.084 1.00 73.44 305 SER A CA 1
ATOM 2403 C C . SER A 1 305 ? 14.454 -9.903 16.615 1.00 73.44 305 SER A C 1
ATOM 2405 O O . SER A 1 305 ? 15.371 -10.547 17.112 1.00 73.44 305 SER A O 1
ATOM 2407 N N . ASN A 1 306 ? 14.516 -8.577 16.462 1.00 59.03 306 ASN A N 1
ATOM 2408 C CA . ASN A 1 306 ? 15.474 -7.721 17.174 1.00 59.03 306 ASN A CA 1
ATOM 2409 C C . ASN A 1 306 ? 15.046 -7.490 18.624 1.00 59.03 306 ASN A C 1
ATOM 2411 O O . ASN A 1 306 ? 13.830 -7.246 18.832 1.00 59.03 306 ASN A O 1
#

pLDDT: mean 77.61, std 23.31, range [29.02, 98.56]

Radius of gyration: 19.59 Å; Cα contacts (8 Å, |Δi|>4): 405; chains: 1; bounding box: 43×47×53 Å

Foldseek 3Di:
DDDDPDDPPPPPQPPPPPADFADADADPAPPPDDLDDDDPPDDWDDQLDDDHDDDDLPRDPFDDARNDGPDDPPDQSLVSQLVNQLSVQLVVCVVVVNFRWGQDPPRHIGGFGFFPQFLLQLVVLQQCLLCDLNSNNDDPNCLQRANPVSHGHVNVQPANSVPRHRSHDHTGLCVLVSSLRSLLRSLVRNLVVCVVPNADLAQSLQSNLSSLLSVLSSLVSCVVPVVVCCPDPSVSSVLSSSLVSLQSSQVSLVSCVPGSNPSVSNVVSLVCLQPPPDPSSVVSLVSCCVSPNQSSSCPRSVRHDD